Protein AF-A0A0S7Z503-F1 (afdb_monomer_lite)

Radius of gyration: 24.04 Å; chains: 1; bounding box: 73×68×50 Å

Foldseek 3Di:
DDDDDDDDPPDDDDDDDDDPDPPPCPPPPDPDDQQAAPLVAKDEPCNQQVVADFFQADPVVLVPLPFDDDDRDGDRPRRDDIRNVQVVCPPAQEAEEEDEADVNPVSPVSSVQVVVCVNHNHHYHYDYDHPVVQQVVVVVCLVVLPPPHDYGDDDQLLPRVQVSVVSVSFDFDCSRPDPVNPVVDDPQVQNSQDYPVGTGGDDDPDVPVVVPD

Structure (mmCIF, N/CA/C/O backbone):
data_AF-A0A0S7Z503-F1
#
_entry.id   AF-A0A0S7Z503-F1
#
loop_
_atom_site.group_PDB
_atom_site.id
_atom_site.type_symbol
_atom_site.label_atom_id
_atom_site.label_alt_id
_atom_site.label_comp_id
_atom_site.label_asym_id
_atom_site.label_entity_id
_atom_site.label_seq_id
_atom_site.pdbx_PDB_ins_code
_atom_site.Cartn_x
_atom_site.Cartn_y
_atom_site.Cartn_z
_atom_site.occupancy
_atom_site.B_iso_or_equiv
_atom_site.auth_seq_id
_atom_site.auth_comp_id
_atom_site.auth_asym_id
_atom_site.auth_atom_id
_atom_site.pdbx_PDB_model_num
ATOM 1 N N . MET A 1 1 ? -45.304 -43.231 31.343 1.00 40.75 1 MET A N 1
ATOM 2 C CA . MET A 1 1 ? -44.208 -43.359 30.356 1.00 40.75 1 MET A CA 1
ATOM 3 C C . MET A 1 1 ? -44.391 -42.307 29.265 1.00 40.75 1 MET A C 1
ATOM 5 O O . MET A 1 1 ? -45.438 -42.329 28.643 1.00 40.75 1 MET A O 1
ATOM 9 N N . LYS A 1 2 ? -43.368 -41.450 29.054 1.00 35.62 2 LYS A N 1
ATOM 10 C CA . LYS A 1 2 ? -43.091 -40.618 27.850 1.00 35.62 2 LYS A CA 1
ATOM 11 C C . LYS A 1 2 ? -44.114 -39.486 27.574 1.00 35.62 2 LYS A C 1
ATOM 13 O O . LYS A 1 2 ? -45.168 -39.750 27.029 1.00 35.62 2 LYS A O 1
ATOM 18 N N . LYS A 1 3 ? -43.960 -38.214 27.990 1.00 44.62 3 LYS A N 1
ATOM 19 C CA . LYS A 1 3 ? -42.922 -37.198 27.670 1.00 44.62 3 LYS A CA 1
ATOM 20 C C . LYS A 1 3 ? -42.300 -37.367 26.275 1.00 44.62 3 LYS A C 1
ATOM 22 O O . LYS A 1 3 ? -41.632 -38.369 26.046 1.00 44.62 3 LYS A O 1
ATOM 27 N N . LYS A 1 4 ? -42.443 -36.314 25.451 1.00 45.66 4 LYS A N 1
ATOM 28 C CA . LYS A 1 4 ? -42.041 -36.113 24.038 1.00 45.66 4 LYS A CA 1
ATOM 29 C C . LYS A 1 4 ? -43.173 -36.357 23.028 1.00 45.66 4 LYS A C 1
ATOM 31 O O . LYS A 1 4 ? -43.251 -37.442 22.481 1.00 45.66 4 LYS A O 1
ATOM 36 N N . ILE A 1 5 ? -44.029 -35.347 22.839 1.00 42.44 5 ILE A N 1
ATOM 37 C CA . ILE A 1 5 ? -44.562 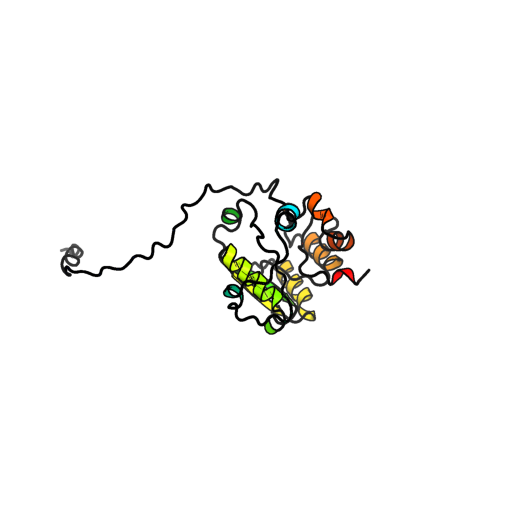-34.795 21.566 1.00 42.44 5 ILE A CA 1
ATOM 38 C C . ILE A 1 5 ? -45.244 -33.467 21.977 1.00 42.44 5 ILE A C 1
ATOM 40 O O . ILE A 1 5 ? -46.452 -33.298 22.036 1.00 42.44 5 ILE A O 1
ATOM 44 N N . LEU A 1 6 ? -44.398 -32.557 22.451 1.00 43.38 6 LEU A N 1
ATOM 45 C CA . LEU A 1 6 ? -44.610 -31.112 22.495 1.00 43.38 6 LEU A CA 1
ATOM 46 C C . LEU A 1 6 ? -43.800 -30.612 21.284 1.00 43.38 6 LEU A C 1
ATOM 48 O O . LEU A 1 6 ? -42.718 -31.164 21.091 1.00 43.38 6 LEU A O 1
ATOM 52 N N . ILE A 1 7 ? -44.296 -29.632 20.514 1.00 40.34 7 ILE A N 1
ATOM 53 C CA . ILE A 1 7 ? -43.714 -28.989 19.293 1.00 40.34 7 ILE A CA 1
ATOM 54 C C . ILE A 1 7 ? -44.614 -29.095 18.029 1.00 40.34 7 ILE A C 1
ATOM 56 O O . ILE A 1 7 ? -44.121 -29.076 16.917 1.00 40.34 7 ILE A O 1
ATOM 60 N N . ILE A 1 8 ? -45.952 -29.142 18.131 1.00 41.41 8 ILE A N 1
ATOM 61 C CA . ILE A 1 8 ? -46.829 -28.808 16.970 1.00 41.41 8 ILE A CA 1
ATOM 62 C C . ILE A 1 8 ? -48.076 -28.017 17.421 1.00 41.41 8 ILE A C 1
ATOM 64 O O . ILE A 1 8 ? -49.186 -28.265 16.972 1.00 41.41 8 ILE A O 1
ATOM 68 N N . VAL A 1 9 ? -47.939 -27.093 18.382 1.00 41.28 9 VAL A N 1
ATOM 69 C CA . VAL A 1 9 ? -49.092 -26.316 18.908 1.00 41.28 9 VAL A CA 1
ATOM 70 C C . VAL A 1 9 ? -48.805 -24.811 19.008 1.00 41.28 9 VAL A C 1
ATOM 72 O O . VAL A 1 9 ? -49.420 -24.124 19.806 1.00 41.28 9 VAL A O 1
ATOM 75 N N . LEU A 1 10 ? -47.892 -24.229 18.221 1.00 35.09 10 LEU A N 1
ATOM 76 C CA . LEU A 1 10 ? -47.600 -22.796 18.412 1.00 35.09 10 LEU A CA 1
ATOM 77 C C . LEU A 1 10 ? -47.332 -21.966 17.157 1.00 35.09 10 LEU A C 1
ATOM 79 O O . LEU A 1 10 ? -46.506 -21.065 17.202 1.00 35.09 10 LEU A O 1
ATOM 83 N N . LEU A 1 11 ? -48.034 -22.230 16.051 1.00 33.91 11 LEU A N 1
ATOM 84 C CA . LEU A 1 11 ? -47.904 -21.396 14.845 1.00 33.91 11 LEU A CA 1
ATOM 85 C C . LEU A 1 11 ? -49.178 -21.331 13.979 1.00 33.91 11 LEU A C 1
ATOM 87 O O . LEU A 1 11 ? -49.100 -21.252 12.760 1.00 33.91 11 LEU A O 1
ATOM 91 N N . CYS A 1 12 ? -50.366 -21.351 14.599 1.00 33.16 12 CYS A N 1
ATOM 92 C CA . CYS A 1 12 ? -51.645 -21.209 13.877 1.00 33.16 12 CYS A CA 1
ATOM 93 C C . CYS A 1 12 ? -52.525 -20.029 14.309 1.00 33.16 12 CYS A C 1
ATOM 95 O O . CYS A 1 12 ? -53.698 -19.994 13.957 1.00 33.16 12 CYS A O 1
ATOM 97 N N . VAL A 1 13 ? -52.001 -19.021 15.003 1.00 33.22 13 VAL A N 1
ATOM 98 C CA . VAL A 1 13 ? -52.746 -17.770 15.198 1.00 33.22 13 VAL A CA 1
ATOM 99 C C . VAL A 1 13 ? -51.768 -16.612 15.108 1.00 33.22 13 VAL A C 1
ATOM 101 O O . VAL A 1 13 ? -50.854 -16.540 15.918 1.00 33.22 13 VAL A O 1
ATOM 104 N N . VAL A 1 14 ? -51.942 -15.764 14.095 1.00 33.66 14 VAL A N 1
ATOM 105 C CA . VAL A 1 14 ? -51.947 -14.287 14.141 1.00 33.66 14 VAL A CA 1
ATOM 106 C C . VAL A 1 14 ? -52.013 -13.827 12.675 1.00 33.66 14 VAL A C 1
ATOM 108 O O . VAL A 1 14 ? -51.075 -13.996 11.910 1.00 33.66 14 VAL A O 1
ATOM 111 N N . VAL A 1 15 ? -53.235 -13.604 12.192 1.00 32.34 15 VAL A N 1
ATOM 112 C CA . VAL A 1 15 ? -53.813 -12.274 11.919 1.00 32.34 15 VAL A CA 1
ATOM 113 C C . VAL A 1 15 ? -53.422 -11.738 10.541 1.00 32.34 15 VAL A C 1
ATOM 115 O O . VAL A 1 15 ? -52.288 -11.402 10.228 1.00 32.34 15 VAL A O 1
ATOM 118 N N . THR A 1 16 ? -54.467 -11.664 9.736 1.00 37.06 16 THR A N 1
ATOM 119 C CA . THR A 1 16 ? -54.629 -10.951 8.480 1.00 37.06 16 THR A CA 1
ATOM 120 C C . THR A 1 16 ? -54.466 -9.428 8.643 1.00 37.06 16 THR A C 1
ATOM 122 O O . THR A 1 16 ? -54.933 -8.897 9.644 1.00 37.06 16 THR A O 1
ATOM 125 N N . TRP A 1 17 ? -53.963 -8.767 7.586 1.00 29.39 17 TRP A N 1
ATOM 126 C CA . TRP A 1 17 ? -54.101 -7.345 7.173 1.00 29.39 17 TRP A CA 1
ATOM 127 C C . TRP A 1 17 ? -52.807 -6.517 7.054 1.00 29.39 17 TRP A C 1
ATOM 129 O O . TRP A 1 17 ? -52.219 -6.074 8.031 1.00 29.39 17 TRP A O 1
ATOM 139 N N . SER A 1 18 ? -52.478 -6.247 5.785 1.00 34.72 18 SER A N 1
ATOM 140 C CA . SER A 1 18 ? -52.166 -4.933 5.209 1.00 34.72 18 SER A CA 1
ATOM 141 C C . SER A 1 18 ? -51.077 -4.076 5.854 1.00 34.72 18 SER A C 1
ATOM 143 O O . SER A 1 18 ? -51.361 -3.254 6.714 1.00 34.72 18 SER A O 1
ATOM 145 N N . PHE A 1 19 ? -49.888 -4.100 5.251 1.00 31.14 19 PHE A N 1
ATOM 146 C CA . PHE A 1 19 ? -49.159 -2.869 4.950 1.00 31.14 19 PHE A CA 1
ATOM 147 C C . PHE A 1 19 ? -48.607 -2.964 3.528 1.00 31.14 19 PHE A C 1
ATOM 149 O O . PHE A 1 19 ? -47.800 -3.832 3.210 1.00 31.14 19 PHE A O 1
ATOM 156 N N . ALA A 1 20 ? -49.081 -2.064 2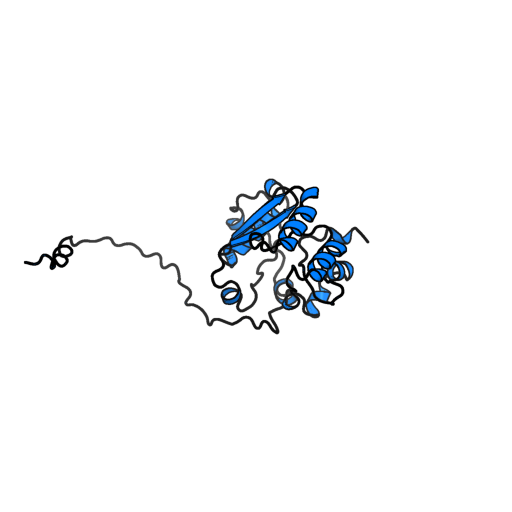.668 1.00 38.28 20 ALA A N 1
ATOM 157 C CA . ALA A 1 20 ? -48.402 -1.706 1.440 1.00 38.28 20 ALA A CA 1
ATOM 158 C C . ALA A 1 20 ? -47.087 -1.020 1.830 1.00 38.28 20 ALA A C 1
ATOM 160 O O . ALA A 1 20 ? -47.055 0.180 2.092 1.00 38.28 20 ALA A O 1
ATOM 161 N N . SER A 1 21 ? -46.007 -1.786 1.931 1.00 34.06 21 SER A N 1
ATOM 162 C CA . SER A 1 21 ? -44.663 -1.231 1.904 1.00 34.06 21 SER A CA 1
ATOM 163 C C . SER A 1 21 ? -44.270 -1.071 0.442 1.00 34.06 21 SER A C 1
ATOM 165 O O . SER A 1 21 ? -44.092 -2.055 -0.273 1.00 34.06 21 SER A O 1
ATOM 167 N N . LEU A 1 22 ? -44.151 0.185 -0.001 1.00 34.94 22 LEU A N 1
ATOM 168 C CA . LEU A 1 22 ? -43.314 0.539 -1.141 1.00 34.94 22 LEU A CA 1
ATOM 169 C C . LEU A 1 22 ? -41.950 -0.123 -0.919 1.00 34.94 22 LEU A C 1
ATOM 171 O O . LEU A 1 22 ? -41.133 0.364 -0.138 1.00 34.94 22 LEU A O 1
ATOM 175 N N . THR A 1 23 ? -41.696 -1.241 -1.588 1.00 33.28 23 THR A N 1
ATOM 176 C CA . THR A 1 23 ? -40.331 -1.679 -1.819 1.00 33.28 23 THR A CA 1
ATOM 177 C C . THR A 1 23 ? -39.756 -0.686 -2.811 1.00 33.28 23 THR A C 1
ATOM 179 O O . THR A 1 23 ? -40.047 -0.745 -4.004 1.00 33.28 23 THR A O 1
ATOM 182 N N . LEU A 1 24 ? -38.979 0.266 -2.294 1.00 30.66 24 LEU A N 1
ATOM 183 C CA . LEU A 1 24 ? -37.872 0.840 -3.042 1.00 30.66 24 LEU A CA 1
ATOM 184 C C . LEU A 1 24 ? -37.139 -0.338 -3.677 1.00 30.66 24 LEU A C 1
ATOM 186 O O . LEU A 1 24 ? -36.507 -1.131 -2.978 1.00 30.66 24 LEU A O 1
ATOM 190 N N . THR A 1 25 ? -37.289 -0.488 -4.987 1.00 29.72 25 THR A N 1
ATOM 191 C CA . THR A 1 25 ? -36.430 -1.334 -5.797 1.00 29.72 25 THR A CA 1
ATOM 192 C C . THR A 1 25 ? -35.045 -0.706 -5.702 1.00 29.72 25 THR A C 1
ATOM 194 O O . THR A 1 25 ? -34.673 0.151 -6.498 1.00 29.72 25 THR A O 1
ATOM 197 N N . VAL A 1 26 ? -34.290 -1.065 -4.662 1.00 30.91 26 VAL A N 1
ATOM 198 C CA . VAL A 1 26 ? -32.837 -1.045 -4.764 1.00 30.91 26 VAL A CA 1
ATOM 199 C C . VAL A 1 26 ? -32.570 -1.996 -5.913 1.00 30.91 26 VAL A C 1
ATOM 201 O O . VAL A 1 26 ? -32.879 -3.182 -5.808 1.00 30.91 26 VAL A O 1
ATOM 204 N N . ALA A 1 27 ? -32.144 -1.442 -7.044 1.00 31.92 27 ALA A N 1
ATOM 205 C CA . ALA A 1 27 ? -31.668 -2.220 -8.164 1.00 31.92 27 ALA A CA 1
ATOM 206 C C . ALA A 1 27 ? -30.574 -3.144 -7.620 1.00 31.92 27 ALA A C 1
ATOM 208 O O . ALA A 1 27 ? -29.462 -2.705 -7.340 1.00 31.92 27 ALA A O 1
ATOM 209 N N . SER A 1 28 ? -30.919 -4.407 -7.373 1.00 37.06 28 SER A N 1
ATOM 210 C CA . SER A 1 28 ? -29.918 -5.449 -7.286 1.00 37.06 28 SER A CA 1
ATOM 211 C C . SER A 1 28 ? -29.419 -5.600 -8.711 1.00 37.06 28 SER A C 1
ATOM 213 O O . SER A 1 28 ? -30.105 -6.197 -9.542 1.00 37.06 28 SER A O 1
ATOM 215 N N . GLU A 1 29 ? -28.282 -4.980 -9.018 1.00 39.75 29 GLU A N 1
ATOM 216 C CA . GLU A 1 29 ? -27.492 -5.416 -10.160 1.00 39.75 29 GLU A CA 1
ATOM 217 C C . GLU A 1 29 ? -27.302 -6.923 -9.987 1.00 39.75 29 GLU A C 1
ATOM 219 O O . GLU A 1 29 ? -26.780 -7.384 -8.966 1.00 39.75 29 GLU A O 1
ATOM 224 N N . GLU A 1 30 ? -27.842 -7.696 -10.930 1.00 39.81 30 GLU A N 1
ATOM 225 C CA . GLU A 1 30 ? -27.523 -9.113 -11.033 1.00 39.81 30 GLU A CA 1
ATOM 226 C C . GLU A 1 30 ? -25.994 -9.248 -11.020 1.00 39.81 30 GLU A C 1
ATOM 228 O O . GLU A 1 30 ? -25.316 -8.379 -11.580 1.00 39.81 30 GLU A O 1
ATOM 233 N N . PRO A 1 31 ? -25.425 -10.272 -10.358 1.00 42.69 31 PRO A N 1
ATOM 234 C CA . PRO A 1 31 ? -23.987 -10.456 -10.358 1.00 42.69 31 PRO A CA 1
ATOM 235 C C . PRO A 1 31 ? -23.564 -10.683 -11.807 1.00 42.69 31 PRO A C 1
ATOM 237 O O . PRO A 1 31 ? -23.767 -11.763 -12.362 1.00 42.69 31 PRO A O 1
ATOM 240 N N . GLY A 1 32 ? -23.025 -9.626 -12.419 1.00 43.84 32 GLY A N 1
ATOM 241 C CA . GLY A 1 32 ? -22.311 -9.720 -13.677 1.00 43.84 32 GLY A CA 1
ATOM 242 C C . GLY A 1 32 ? -21.293 -10.845 -13.563 1.00 43.84 32 GLY A C 1
ATOM 243 O O . GLY A 1 32 ? -20.782 -11.116 -12.472 1.00 43.84 32 GLY A O 1
ATOM 244 N N . GLU A 1 33 ? -21.080 -11.527 -14.682 1.00 40.19 33 GLU A N 1
ATOM 245 C CA . GLU A 1 33 ? -20.097 -12.590 -14.851 1.00 40.19 33 GLU A CA 1
ATOM 246 C C . GLU A 1 33 ? -18.852 -12.306 -13.997 1.00 40.19 33 GLU A C 1
ATOM 248 O O . GLU A 1 33 ? -18.262 -11.226 -14.078 1.00 40.19 33 GLU A O 1
ATOM 253 N N . ILE A 1 34 ? -18.526 -13.228 -13.086 1.00 44.03 34 ILE A N 1
ATOM 254 C CA . ILE A 1 34 ? -17.352 -13.095 -12.225 1.00 44.03 34 ILE A CA 1
ATOM 255 C C . ILE A 1 34 ? -16.147 -13.244 -13.148 1.00 44.03 34 ILE A C 1
ATOM 257 O O . ILE A 1 34 ? -15.777 -14.352 -13.517 1.00 44.03 34 ILE A O 1
ATOM 261 N N . ILE A 1 35 ? -15.581 -12.117 -13.564 1.00 49.22 35 ILE A N 1
ATOM 262 C CA . ILE A 1 35 ? -14.290 -12.084 -14.242 1.00 49.22 35 ILE A CA 1
ATOM 263 C C . ILE A 1 35 ? -13.262 -12.396 -13.151 1.00 49.22 35 ILE A C 1
ATOM 265 O O . ILE A 1 35 ? -13.111 -11.583 -12.241 1.00 49.22 35 ILE A O 1
ATOM 269 N N . GLU A 1 36 ? -12.642 -13.579 -13.171 1.00 49.03 36 GLU A N 1
ATOM 270 C CA . GLU A 1 36 ? -11.515 -13.919 -12.281 1.00 49.03 36 GLU A CA 1
ATOM 271 C C . GLU A 1 36 ? -10.358 -12.930 -12.521 1.00 49.03 36 GLU A C 1
ATOM 273 O O . GLU A 1 36 ? -10.198 -12.429 -13.637 1.00 49.03 36 GLU A O 1
ATOM 278 N N . ILE A 1 37 ? -9.539 -12.627 -11.500 1.00 54.78 37 ILE A N 1
ATOM 279 C CA . ILE A 1 37 ? -8.308 -11.861 -11.763 1.00 54.78 37 ILE A CA 1
ATOM 280 C C . ILE A 1 37 ? -7.428 -12.770 -12.605 1.00 54.78 37 ILE A C 1
ATOM 282 O O . ILE A 1 37 ? -7.038 -13.840 -12.128 1.00 54.78 37 ILE A O 1
ATOM 286 N N . ASP A 1 38 ? -7.033 -12.338 -13.802 1.00 66.00 38 ASP A N 1
ATOM 287 C CA . ASP A 1 38 ? -5.842 -12.925 -14.399 1.00 66.00 38 ASP A CA 1
ATOM 288 C C . ASP A 1 38 ? -4.638 -12.448 -13.589 1.00 66.00 38 ASP A C 1
ATOM 290 O O . ASP A 1 38 ? -4.030 -11.427 -13.886 1.00 66.00 38 ASP A O 1
ATOM 294 N N . TRP A 1 39 ? -4.302 -13.172 -12.523 1.00 62.38 39 TRP A N 1
ATOM 295 C CA . TRP A 1 39 ? -3.139 -12.880 -11.685 1.00 62.38 39 TRP A CA 1
ATOM 296 C C . TRP A 1 39 ? -1.821 -12.923 -12.469 1.00 62.38 39 TRP A C 1
ATOM 298 O O . TRP A 1 39 ? -0.810 -12.427 -11.980 1.00 62.38 39 TRP A O 1
ATOM 308 N N . ASN A 1 40 ? -1.820 -13.480 -13.685 1.00 58.94 40 ASN A N 1
ATOM 309 C CA . ASN A 1 40 ? -0.661 -13.449 -14.572 1.00 58.94 40 ASN A CA 1
ATOM 310 C C . ASN A 1 40 ? -0.600 -12.168 -15.418 1.00 58.94 40 ASN A C 1
ATOM 312 O O . ASN A 1 40 ? 0.450 -11.882 -15.991 1.00 58.94 40 ASN A O 1
ATOM 316 N N . SER A 1 41 ? -1.703 -11.420 -15.527 1.00 67.00 41 SER A N 1
ATOM 317 C CA . SER A 1 41 ? -1.806 -10.209 -16.344 1.00 67.00 41 SER A CA 1
ATOM 318 C C . SER A 1 41 ? -2.967 -9.292 -15.906 1.00 67.00 41 SER A C 1
ATOM 320 O O . SER A 1 41 ? -3.841 -8.985 -16.725 1.00 67.00 41 SER A O 1
ATOM 322 N N . PRO A 1 42 ? -3.019 -8.819 -14.644 1.00 69.00 42 PRO A N 1
ATOM 323 C CA . PRO A 1 42 ? -4.084 -7.914 -14.223 1.00 69.00 42 PRO A CA 1
ATOM 324 C C . PRO A 1 42 ? -3.949 -6.571 -14.952 1.00 69.00 42 PRO A C 1
ATOM 326 O O . PRO A 1 42 ? -2.838 -6.155 -15.284 1.00 69.00 42 PRO A O 1
ATOM 329 N N . SER A 1 43 ? -5.061 -5.848 -15.150 1.00 66.94 43 SER A N 1
ATOM 330 C CA . SER A 1 43 ? -5.007 -4.502 -15.741 1.00 66.94 43 SER A CA 1
ATOM 331 C C . SER A 1 43 ? -4.002 -3.641 -14.985 1.00 66.94 43 SER A C 1
ATOM 333 O O . SER A 1 43 ? -4.042 -3.556 -13.752 1.00 66.94 43 SER A O 1
ATOM 335 N N . SER A 1 44 ? -3.105 -2.992 -15.710 1.00 67.69 44 SER A N 1
ATOM 336 C CA . SER A 1 44 ? -1.981 -2.294 -15.096 1.00 67.69 44 SER A CA 1
ATOM 337 C C . SER A 1 44 ? -2.432 -1.031 -14.350 1.00 67.69 44 SER A C 1
ATOM 339 O O . SER A 1 44 ? -3.472 -0.434 -14.644 1.00 67.69 44 SER A O 1
ATOM 341 N N . VAL A 1 45 ? -1.620 -0.545 -13.400 1.00 68.31 45 VAL A N 1
ATOM 342 C CA . VAL A 1 45 ? -1.824 0.792 -12.800 1.00 68.31 45 VAL A CA 1
ATOM 343 C C . VAL A 1 45 ? -1.905 1.870 -13.891 1.00 68.31 45 VAL A C 1
ATOM 345 O O . VAL A 1 45 ? -2.701 2.800 -13.781 1.00 68.31 45 VAL A O 1
ATOM 348 N N . PHE A 1 46 ? -1.135 1.711 -14.969 1.00 66.12 46 PHE A N 1
ATOM 349 C CA . PHE A 1 46 ? -1.138 2.608 -16.118 1.00 66.12 46 PHE A CA 1
ATOM 350 C C . PHE A 1 46 ? -2.510 2.676 -16.782 1.00 66.12 46 PHE A C 1
ATOM 352 O O . PHE A 1 46 ? -3.049 3.770 -16.931 1.00 66.12 46 PHE A O 1
ATOM 359 N N . GLU A 1 47 ? -3.116 1.543 -17.120 1.00 67.44 47 GLU A N 1
ATOM 360 C CA . GLU A 1 47 ? -4.451 1.506 -17.732 1.00 67.44 47 GLU A CA 1
ATOM 361 C C . GLU A 1 47 ? -5.521 2.073 -16.795 1.00 67.44 47 GLU A C 1
ATOM 363 O O . GLU A 1 47 ? -6.385 2.842 -17.222 1.00 67.44 47 GLU A O 1
ATOM 368 N N . ARG A 1 48 ? -5.413 1.775 -15.494 1.00 69.12 48 ARG A N 1
ATOM 369 C CA . ARG A 1 48 ? -6.357 2.254 -14.474 1.00 69.12 48 ARG A CA 1
ATOM 370 C C . ARG A 1 48 ? -6.300 3.766 -14.246 1.00 69.12 48 ARG A C 1
ATOM 372 O O . ARG A 1 48 ? -7.310 4.345 -13.849 1.00 69.12 48 ARG A O 1
ATOM 379 N N . ILE A 1 49 ? -5.144 4.396 -14.469 1.00 65.12 49 ILE A N 1
ATOM 380 C CA . ILE A 1 49 ? -4.912 5.825 -14.198 1.00 65.12 49 ILE A CA 1
ATOM 381 C C . ILE A 1 49 ? -4.981 6.679 -15.471 1.00 65.12 49 ILE A C 1
ATOM 383 O O . ILE A 1 49 ? -5.546 7.767 -15.445 1.00 65.12 49 ILE A O 1
ATOM 387 N N . THR A 1 50 ? -4.403 6.223 -16.584 1.00 57.44 50 THR A N 1
ATOM 388 C CA . THR A 1 50 ? -4.177 7.064 -17.779 1.00 57.44 50 THR A CA 1
ATOM 389 C C . THR A 1 50 ? -5.333 7.068 -18.781 1.00 57.44 50 THR A C 1
ATOM 391 O O . THR A 1 50 ? -5.395 7.958 -19.627 1.00 57.44 50 THR A O 1
ATOM 394 N N . GLY A 1 51 ? -6.275 6.123 -18.673 1.00 54.53 51 GLY A N 1
ATOM 395 C CA . GLY A 1 51 ? -7.500 6.088 -19.483 1.00 54.53 51 GLY A CA 1
ATOM 396 C C . GLY A 1 51 ? -8.632 6.983 -18.964 1.00 54.53 51 GLY A C 1
ATOM 397 O O . GLY A 1 51 ? -9.717 7.002 -19.542 1.00 54.53 51 GLY A O 1
ATOM 398 N N . GLN A 1 52 ? -8.400 7.695 -17.863 1.00 56.09 52 GLN A N 1
ATOM 399 C CA . GLN A 1 52 ? -9.417 8.433 -17.127 1.00 56.09 52 GLN A CA 1
ATOM 400 C C . GLN A 1 52 ? -9.395 9.918 -17.497 1.00 56.09 52 GLN A C 1
ATOM 402 O O . GLN A 1 52 ? -8.337 10.481 -17.772 1.00 56.09 52 GLN A O 1
ATOM 407 N N . GLY A 1 53 ? -10.578 10.538 -17.543 1.00 50.97 53 GLY A N 1
ATOM 408 C CA . GLY A 1 53 ? -10.779 11.944 -17.906 1.00 50.97 53 GLY A CA 1
ATOM 409 C C . GLY A 1 53 ? -10.036 12.945 -17.002 1.00 50.97 53 GLY A C 1
ATOM 410 O O . GLY A 1 53 ? -9.228 12.563 -16.157 1.00 50.97 53 GLY A O 1
ATOM 411 N N . PRO A 1 54 ? -10.263 14.261 -17.174 1.00 48.06 54 PRO A N 1
ATOM 412 C CA . PRO A 1 54 ? -9.556 15.262 -16.383 1.00 48.06 54 PRO A CA 1
ATOM 413 C C . PRO A 1 54 ? -9.753 15.009 -14.886 1.00 48.06 54 PRO A C 1
ATOM 415 O O . PRO A 1 54 ? -10.827 14.606 -14.454 1.00 48.06 54 PRO A O 1
ATOM 418 N N . VAL A 1 55 ? -8.723 15.302 -14.096 1.00 53.28 55 VAL A N 1
ATOM 419 C CA . VAL A 1 55 ? -8.818 15.377 -12.637 1.00 53.28 55 VAL A CA 1
ATOM 420 C C . VAL A 1 55 ? -9.970 16.323 -12.273 1.00 53.28 55 VAL A C 1
ATOM 422 O O . VAL A 1 55 ? -9.863 17.535 -12.478 1.00 53.28 55 VAL A O 1
ATOM 425 N N . GLU A 1 56 ? -11.081 15.782 -11.770 1.00 51.09 56 GLU A N 1
ATOM 426 C CA . GLU A 1 56 ? -12.247 16.591 -11.409 1.00 51.09 56 GLU A CA 1
ATOM 427 C C . GLU A 1 56 ? -12.219 16.984 -9.931 1.00 51.09 56 GLU A C 1
ATOM 429 O O . GLU A 1 56 ? -11.593 16.345 -9.074 1.00 51.09 56 GLU A O 1
ATOM 434 N N . VAL A 1 57 ? -12.933 18.068 -9.636 1.00 53.19 57 VAL A N 1
ATOM 435 C CA . VAL A 1 57 ? -13.225 18.468 -8.264 1.00 53.19 57 VAL A CA 1
ATOM 436 C C . VAL A 1 57 ? -14.154 17.427 -7.658 1.00 53.19 57 VAL A C 1
ATOM 438 O O . VAL A 1 57 ? -15.180 17.100 -8.246 1.00 53.19 57 VAL A O 1
ATOM 441 N N . ILE A 1 58 ? -13.785 16.928 -6.477 1.00 53.09 58 ILE A N 1
ATOM 442 C CA . ILE A 1 58 ? -14.579 15.975 -5.694 1.00 53.09 58 ILE A CA 1
ATOM 443 C C . ILE A 1 58 ? -16.055 16.425 -5.679 1.00 53.09 58 ILE A C 1
ATOM 445 O O . ILE A 1 58 ? -16.320 17.539 -5.214 1.00 53.09 58 ILE A O 1
ATOM 449 N N . PRO A 1 59 ? -16.996 15.591 -6.164 1.00 51.28 59 PRO A N 1
ATOM 450 C CA . PRO A 1 59 ? -18.414 15.920 -6.182 1.00 51.28 59 PRO A CA 1
ATOM 451 C C . PRO A 1 59 ? -18.940 16.298 -4.783 1.00 51.28 59 PRO A C 1
ATOM 453 O O . PRO A 1 59 ? -18.510 15.684 -3.799 1.00 51.28 59 PRO A O 1
ATOM 456 N N . PRO A 1 60 ? -19.868 17.266 -4.655 1.00 49.25 60 PRO A N 1
ATOM 457 C CA . PRO A 1 60 ? -20.417 17.707 -3.365 1.00 49.25 60 PRO A CA 1
ATOM 458 C C . PRO A 1 60 ? -21.001 16.571 -2.506 1.00 49.25 60 PRO A C 1
ATOM 460 O O . PRO A 1 60 ? -20.976 16.616 -1.280 1.00 49.25 60 PRO A O 1
ATOM 463 N N . GLU A 1 61 ? -21.480 15.494 -3.122 1.00 47.78 61 GLU A N 1
ATOM 464 C CA . GLU A 1 61 ? -21.957 14.288 -2.441 1.00 47.78 61 GLU A CA 1
ATOM 465 C C . GLU A 1 61 ? -20.851 13.491 -1.719 1.00 47.78 61 GLU A C 1
ATOM 467 O O . GLU A 1 61 ? -21.136 12.756 -0.773 1.00 47.78 61 GLU A O 1
ATOM 472 N N . LEU A 1 62 ? -19.585 13.653 -2.116 1.00 49.19 62 LEU A N 1
ATOM 473 C CA . LEU A 1 62 ? -18.402 13.138 -1.413 1.00 49.19 62 LEU A CA 1
ATOM 474 C C . LEU A 1 62 ? -17.823 14.178 -0.431 1.00 49.19 62 LEU A C 1
ATOM 476 O O . LEU A 1 62 ? -16.907 13.882 0.334 1.00 49.19 62 LEU A O 1
ATOM 480 N N . GLU A 1 63 ? -18.385 15.388 -0.379 1.00 47.41 63 GLU A N 1
ATOM 481 C CA . GLU A 1 63 ? -18.061 16.414 0.622 1.00 47.41 63 GLU A CA 1
ATOM 482 C C . GLU A 1 63 ? -18.558 16.020 2.035 1.00 47.41 63 GLU A C 1
ATOM 484 O O . GLU A 1 63 ? -18.158 16.608 3.040 1.00 47.41 63 GLU A O 1
ATOM 489 N N . GLY A 1 64 ? -19.362 14.951 2.131 1.00 44.50 64 GLY A N 1
ATOM 490 C CA . GLY A 1 64 ? -19.941 14.396 3.358 1.00 44.50 64 GLY A CA 1
ATOM 491 C C . GLY A 1 64 ? -19.055 13.443 4.170 1.00 44.50 64 GLY A C 1
ATOM 492 O O . GLY A 1 64 ? -19.485 12.969 5.219 1.00 44.50 64 GLY A O 1
ATOM 493 N N . TYR A 1 65 ? -17.812 13.166 3.762 1.00 45.59 65 TYR A N 1
ATOM 494 C CA . TYR A 1 65 ? -16.942 12.237 4.500 1.00 45.59 65 TYR A CA 1
ATOM 495 C C . TYR A 1 65 ? -16.347 12.809 5.799 1.00 45.59 65 TYR A C 1
ATOM 497 O O . TYR A 1 65 ? -15.466 12.188 6.390 1.00 45.59 65 TYR A O 1
ATOM 505 N N . GLY A 1 66 ? -16.801 13.970 6.278 1.00 47.28 66 GLY A N 1
ATOM 506 C CA . GLY A 1 66 ? -16.333 14.566 7.537 1.00 47.28 66 GLY A CA 1
ATOM 507 C C . GLY A 1 66 ? -14.894 15.091 7.491 1.00 47.28 66 GLY A C 1
ATOM 508 O O . GLY A 1 66 ? -14.324 15.404 8.531 1.00 47.28 66 GLY A O 1
ATOM 509 N N . VAL A 1 67 ? -14.309 15.200 6.295 1.00 47.84 67 VAL A N 1
ATOM 510 C CA . VAL A 1 67 ? -12.931 15.645 6.086 1.00 47.84 67 VAL A CA 1
ATOM 511 C C . VAL A 1 67 ? -12.929 17.015 5.404 1.00 47.84 67 VAL A C 1
ATOM 513 O O . VAL A 1 67 ? -13.354 17.159 4.258 1.00 47.84 67 VAL A O 1
ATOM 516 N N . LYS A 1 68 ? -12.431 18.045 6.100 1.00 50.62 68 LYS A N 1
ATOM 517 C CA . LYS A 1 68 ? -12.258 19.392 5.533 1.00 50.62 68 LYS A CA 1
ATOM 518 C C . LYS A 1 68 ? -10.927 19.480 4.783 1.00 50.62 68 LYS A C 1
ATOM 520 O O . LYS A 1 68 ? -9.893 19.765 5.372 1.00 50.62 68 LYS A O 1
ATOM 525 N N . LEU A 1 69 ? -10.970 19.248 3.477 1.00 50.78 69 LEU A N 1
ATOM 526 C CA . LEU A 1 69 ? -9.836 19.447 2.567 1.00 50.78 69 LEU A CA 1
ATOM 527 C C . LEU A 1 69 ? -9.738 20.925 2.136 1.00 50.78 69 LEU A C 1
ATOM 529 O O . LEU A 1 69 ? -10.749 21.501 1.729 1.00 50.78 69 LEU A O 1
ATOM 533 N N . ALA A 1 70 ? -8.546 21.529 2.194 1.00 46.22 70 ALA A N 1
ATOM 534 C CA . ALA A 1 70 ? -8.291 22.901 1.731 1.00 46.22 70 ALA A CA 1
ATOM 535 C C . ALA A 1 70 ? -7.927 22.950 0.228 1.00 46.22 70 ALA A C 1
ATOM 537 O O . ALA A 1 70 ? -7.233 22.068 -0.264 1.00 46.22 70 ALA A O 1
ATOM 538 N N . GLY A 1 71 ? -8.344 24.005 -0.490 1.00 52.38 71 GLY A N 1
ATOM 539 C CA . GLY A 1 71 ? -7.945 24.272 -1.887 1.00 52.38 71 GLY A CA 1
ATOM 540 C C . GLY A 1 71 ? -8.830 23.646 -2.982 1.00 52.38 71 GLY A C 1
ATOM 541 O O . GLY A 1 71 ? -9.833 22.993 -2.694 1.00 52.38 71 GLY A O 1
ATOM 542 N N . LYS A 1 72 ? -8.475 23.886 -4.260 1.00 42.88 72 LYS A N 1
ATOM 543 C CA . LYS A 1 72 ? -9.086 23.207 -5.421 1.00 42.88 72 LYS A CA 1
ATOM 544 C C . LYS A 1 72 ? -8.608 21.756 -5.424 1.00 42.88 72 LYS A C 1
ATOM 546 O O . LYS A 1 72 ? -7.410 21.507 -5.516 1.00 42.88 72 LYS A O 1
ATOM 551 N N . LYS A 1 73 ? -9.548 20.829 -5.269 1.00 55.81 73 LYS A N 1
ATOM 552 C CA . LYS A 1 73 ? -9.280 19.404 -5.069 1.00 55.81 73 LYS A CA 1
ATOM 553 C C . LYS A 1 73 ? -9.226 18.719 -6.422 1.00 55.81 73 LYS A C 1
ATOM 555 O O . LYS A 1 73 ? -10.071 18.996 -7.266 1.00 55.81 73 LYS A O 1
ATOM 560 N N . GLY A 1 74 ? -8.253 17.842 -6.596 1.00 45.75 74 GLY A N 1
ATOM 561 C CA . GLY A 1 74 ? -8.184 16.956 -7.735 1.00 45.75 74 GLY A CA 1
ATOM 562 C C . GLY A 1 74 ? -8.234 15.517 -7.262 1.00 45.75 74 GLY A C 1
ATOM 563 O O . GLY A 1 74 ? -7.412 15.123 -6.442 1.00 45.75 74 GLY A O 1
ATOM 564 N N . MET A 1 75 ? -9.202 14.754 -7.749 1.00 52.06 75 MET A N 1
ATOM 565 C CA . MET A 1 75 ? -9.211 13.302 -7.626 1.00 52.06 75 MET A CA 1
ATOM 566 C C . MET A 1 75 ? -9.070 12.720 -9.028 1.00 52.06 75 MET A C 1
ATOM 568 O O . MET A 1 75 ? -9.635 13.266 -9.976 1.00 52.06 75 MET A O 1
ATOM 572 N N . LEU A 1 76 ? -8.335 11.616 -9.163 1.00 51.72 76 LEU A N 1
ATOM 573 C CA . LEU A 1 76 ? -8.466 10.763 -10.341 1.00 51.72 76 LEU A CA 1
ATOM 574 C C . LEU A 1 76 ? -9.904 10.243 -10.355 1.00 51.72 76 LEU A C 1
ATOM 576 O O . LEU A 1 76 ? -10.266 9.352 -9.586 1.00 51.72 76 LEU A O 1
ATOM 580 N N . THR A 1 77 ? -10.755 10.869 -11.159 1.00 47.25 77 THR A N 1
ATOM 581 C CA . THR A 1 77 ? -12.092 10.354 -11.410 1.00 47.25 77 THR A CA 1
ATOM 582 C C . THR A 1 77 ? -11.977 9.060 -12.195 1.00 47.25 77 THR A C 1
ATOM 584 O O . THR A 1 77 ? -11.085 8.888 -13.015 1.00 47.25 77 THR A O 1
ATOM 587 N N . GLY A 1 78 ? -12.860 8.120 -11.865 1.00 53.34 78 GLY A N 1
ATOM 588 C CA . GLY A 1 78 ? -13.053 6.883 -12.607 1.00 53.34 78 GLY A CA 1
ATOM 589 C C . GLY A 1 78 ? -11.992 5.793 -12.442 1.00 53.34 78 GLY A C 1
ATOM 590 O O . GLY A 1 78 ? -12.065 4.820 -13.180 1.00 53.34 78 GLY A O 1
ATOM 591 N N . TYR A 1 79 ? -11.090 5.860 -11.448 1.00 67.25 79 TYR A N 1
ATOM 592 C CA . TYR A 1 79 ? -10.271 4.694 -11.073 1.00 67.25 79 TYR A CA 1
ATOM 593 C C . TYR A 1 79 ? -11.125 3.413 -11.046 1.00 67.25 79 TYR A C 1
ATOM 595 O O . TYR A 1 79 ? -12.113 3.327 -10.313 1.00 67.25 79 TYR A O 1
ATOM 603 N N . VAL A 1 80 ? -10.752 2.436 -11.872 1.00 71.75 80 VAL A N 1
ATOM 604 C CA . VAL A 1 80 ? -11.452 1.153 -11.984 1.00 71.75 80 VAL A CA 1
ATOM 605 C C . VAL A 1 80 ? -10.673 0.134 -11.170 1.00 71.75 80 VAL A C 1
ATOM 607 O O . VAL A 1 80 ? -9.454 0.023 -11.310 1.00 71.75 80 VAL A O 1
ATOM 610 N N . LEU A 1 81 ? -11.367 -0.597 -10.297 1.00 76.69 81 LEU A N 1
ATOM 611 C CA . LEU A 1 81 ? -10.756 -1.718 -9.588 1.00 76.69 81 LEU A CA 1
ATOM 612 C C . LEU A 1 81 ? -10.262 -2.765 -10.602 1.00 76.69 81 LEU A C 1
ATOM 614 O O . LEU A 1 81 ? -10.918 -2.943 -11.628 1.00 76.69 81 LEU A O 1
ATOM 618 N N . PRO A 1 82 ? -9.142 -3.459 -10.332 1.00 74.12 82 PRO A N 1
ATOM 619 C CA . PRO A 1 82 ? -8.679 -4.534 -11.208 1.00 74.12 82 PRO A CA 1
ATOM 620 C C . PRO A 1 82 ? -9.776 -5.570 -11.443 1.00 74.12 82 PRO A C 1
ATOM 622 O O . PRO A 1 82 ? -10.578 -5.837 -10.546 1.00 74.12 82 PRO A O 1
ATOM 625 N N . GLU A 1 83 ? -9.789 -6.185 -12.624 1.00 77.44 83 GLU A N 1
ATOM 626 C CA . GLU A 1 83 ? -10.630 -7.358 -12.877 1.00 77.44 83 GLU A CA 1
ATOM 627 C C . GLU A 1 83 ? -10.437 -8.411 -11.777 1.00 77.44 83 GLU A C 1
ATOM 629 O O . GLU A 1 83 ? -9.353 -8.514 -11.209 1.00 77.44 83 GLU A O 1
ATOM 634 N N . GLY A 1 84 ? -11.534 -9.083 -11.407 1.00 78.06 84 GLY A N 1
ATOM 635 C CA . GLY A 1 84 ? -11.660 -10.064 -10.320 1.00 78.06 84 GLY A CA 1
ATOM 636 C C . GLY A 1 84 ? -11.303 -9.625 -8.900 1.00 78.06 84 GLY A C 1
ATOM 637 O O . GLY A 1 84 ? -11.201 -10.468 -8.006 1.00 78.06 84 GLY A O 1
ATOM 638 N N . TRP A 1 85 ? -11.193 -8.318 -8.639 1.00 82.56 85 TRP A N 1
ATOM 639 C CA . TRP A 1 85 ? -11.000 -7.786 -7.284 1.00 82.56 85 TRP A CA 1
ATOM 640 C C . TRP A 1 85 ? -11.969 -8.387 -6.252 1.00 82.56 85 TRP A C 1
ATOM 642 O O . TRP A 1 85 ? -11.604 -8.573 -5.094 1.00 82.56 85 TRP A O 1
ATOM 652 N N . ARG A 1 86 ? -13.210 -8.703 -6.655 1.00 87.31 86 ARG A N 1
ATOM 653 C CA . ARG A 1 86 ? -14.233 -9.279 -5.767 1.00 87.31 86 ARG A CA 1
ATOM 654 C C . ARG A 1 86 ? -13.819 -10.645 -5.237 1.00 87.31 86 ARG A C 1
ATOM 656 O O . ARG A 1 86 ? -14.048 -10.928 -4.065 1.00 87.31 86 ARG A O 1
ATOM 663 N N . GLU A 1 87 ? -13.223 -11.473 -6.087 1.00 85.81 87 GLU A N 1
ATOM 664 C CA . GLU A 1 87 ? -12.734 -12.793 -5.703 1.00 85.81 87 GLU A CA 1
ATOM 665 C C . GLU A 1 87 ? -11.482 -12.677 -4.832 1.00 85.81 87 GLU A C 1
ATOM 667 O O . GLU A 1 87 ? -11.419 -13.307 -3.780 1.00 85.81 87 GLU A O 1
ATOM 672 N N . ALA A 1 88 ? -10.545 -11.800 -5.213 1.00 83.94 88 ALA A N 1
ATOM 673 C CA . ALA A 1 88 ? -9.331 -11.540 -4.442 1.00 83.94 88 ALA A CA 1
ATOM 674 C C . ALA A 1 88 ? -9.623 -11.051 -3.017 1.00 83.94 88 ALA A C 1
ATOM 676 O O . ALA A 1 88 ? -8.992 -11.493 -2.060 1.00 83.94 88 ALA A O 1
ATOM 677 N N . ILE A 1 89 ? -10.607 -10.159 -2.866 1.00 90.00 89 ILE A N 1
ATOM 678 C CA . ILE A 1 89 ? -11.096 -9.728 -1.552 1.00 90.00 89 ILE A CA 1
ATOM 679 C C . ILE A 1 89 ? -11.812 -10.878 -0.845 1.00 90.00 89 ILE A C 1
ATOM 681 O O . ILE A 1 89 ? -11.667 -11.055 0.367 1.00 90.00 89 ILE A O 1
ATOM 685 N N . GLY A 1 90 ? -12.616 -11.647 -1.580 1.00 89.44 90 GLY A N 1
ATOM 686 C CA . GLY A 1 90 ? -13.392 -12.756 -1.050 1.00 89.44 90 GLY A CA 1
ATOM 687 C C . GLY A 1 90 ? -14.238 -12.334 0.154 1.00 89.44 90 GLY A C 1
ATOM 688 O O . GLY A 1 90 ? -15.177 -11.543 0.051 1.00 89.44 90 GLY A O 1
ATOM 689 N N . GLY A 1 91 ? -13.907 -12.880 1.326 1.00 91.88 91 GLY A N 1
ATOM 690 C CA . GLY A 1 91 ? -14.598 -12.599 2.586 1.00 91.88 91 GLY A CA 1
ATOM 691 C C . GLY A 1 91 ? -14.034 -11.435 3.405 1.00 91.88 91 GLY A C 1
ATOM 692 O O . GLY A 1 91 ? -14.603 -11.130 4.455 1.00 91.88 91 GLY A O 1
ATOM 693 N N . VAL A 1 92 ? -12.937 -10.801 2.977 1.00 94.56 92 VAL A N 1
ATOM 694 C CA . VAL A 1 92 ? -12.257 -9.754 3.752 1.00 94.56 92 VAL A CA 1
ATOM 695 C C . VAL A 1 92 ? -13.192 -8.559 3.957 1.00 94.56 92 VAL A C 1
ATOM 697 O O . VAL A 1 92 ? -13.872 -8.102 3.041 1.00 94.56 92 VAL A O 1
ATOM 700 N N . LYS A 1 93 ? -13.257 -8.071 5.201 1.00 96.06 93 LYS A N 1
ATOM 701 C CA . LYS A 1 93 ? -14.054 -6.892 5.597 1.00 96.06 93 LYS A CA 1
ATOM 702 C C . LYS A 1 93 ? -13.216 -5.759 6.157 1.00 96.06 93 LYS A C 1
ATOM 704 O O . LYS A 1 93 ? -13.701 -4.637 6.262 1.00 96.06 93 LYS A O 1
ATOM 709 N N . LYS A 1 94 ? -11.983 -6.063 6.542 1.00 97.06 94 LYS A N 1
ATOM 710 C CA . LYS A 1 94 ? -11.098 -5.146 7.232 1.00 97.06 94 LYS A CA 1
ATOM 711 C C . LYS A 1 94 ? -9.655 -5.481 6.891 1.00 97.06 94 LYS A C 1
ATOM 713 O O . LYS A 1 94 ? -9.316 -6.660 6.876 1.00 97.06 94 LYS A O 1
ATOM 718 N N . LEU A 1 95 ? -8.859 -4.447 6.665 1.00 95.81 95 LEU A N 1
ATOM 719 C CA . LEU A 1 95 ? -7.403 -4.503 6.643 1.00 95.81 95 LEU A CA 1
ATOM 720 C C . LEU A 1 95 ? -6.864 -3.550 7.710 1.00 95.81 95 LEU A C 1
ATOM 722 O O . LEU A 1 95 ? -7.463 -2.501 7.964 1.00 95.81 95 LEU A O 1
ATOM 726 N N . VAL A 1 96 ? -5.746 -3.910 8.327 1.00 96.50 96 VAL A N 1
ATOM 727 C CA . VAL A 1 96 ? -5.060 -3.104 9.336 1.00 96.50 96 VAL A CA 1
ATOM 728 C C . VAL A 1 96 ? -3.757 -2.570 8.756 1.00 96.50 96 VAL A C 1
ATOM 730 O O . VAL A 1 96 ? -2.898 -3.335 8.320 1.00 96.50 96 VAL A O 1
ATOM 733 N N . ALA A 1 97 ? -3.596 -1.250 8.770 1.00 93.44 97 ALA A N 1
ATOM 734 C CA . ALA A 1 97 ? -2.422 -0.565 8.247 1.00 93.44 97 ALA A CA 1
ATOM 735 C C . ALA A 1 97 ? -1.752 0.287 9.329 1.00 93.44 97 ALA A C 1
ATOM 737 O O . ALA A 1 97 ? -2.428 0.955 10.108 1.00 93.44 97 ALA A O 1
ATOM 738 N N . THR A 1 98 ? -0.422 0.325 9.390 1.00 92.50 98 THR A N 1
ATOM 739 C CA . THR A 1 98 ? 0.259 1.350 10.201 1.00 92.50 98 THR A CA 1
ATOM 740 C C . THR A 1 98 ? 0.246 2.698 9.480 1.00 92.50 98 THR A C 1
ATOM 742 O O . THR A 1 98 ? 0.283 2.740 8.254 1.00 92.50 98 THR A O 1
ATOM 745 N N . ASN A 1 99 ? 0.180 3.806 10.226 1.00 90.50 99 ASN A N 1
ATOM 746 C CA . ASN A 1 99 ? 0.238 5.162 9.674 1.00 90.50 99 ASN A CA 1
ATOM 747 C C . ASN A 1 99 ? 1.202 6.047 10.472 1.00 90.50 99 ASN A C 1
ATOM 749 O O . ASN A 1 99 ? 1.168 6.046 11.707 1.00 90.50 99 ASN A O 1
ATOM 753 N N . SER A 1 100 ? 2.016 6.829 9.762 1.00 88.00 100 SER A N 1
ATOM 754 C CA . SER A 1 100 ? 2.896 7.832 10.365 1.00 88.00 100 SER A CA 1
ATOM 755 C C . SER A 1 100 ? 2.122 9.103 10.687 1.00 88.00 100 SER A C 1
ATOM 757 O O . SER A 1 100 ? 1.486 9.702 9.820 1.00 88.00 100 SER A O 1
ATOM 759 N N . GLY A 1 101 ? 2.162 9.521 11.946 1.00 85.94 101 GLY A N 1
ATOM 760 C CA . GLY A 1 101 ? 1.446 10.699 12.409 1.00 85.94 101 GLY A CA 1
ATOM 761 C C . GLY A 1 101 ? -0.066 10.496 12.515 1.00 85.94 101 GLY A C 1
ATOM 762 O O . GLY A 1 101 ? -0.592 9.383 12.411 1.00 85.94 101 GLY A O 1
ATOM 763 N N . SER A 1 102 ? -0.766 11.601 12.793 1.00 86.00 102 SER A N 1
ATOM 764 C CA . SER A 1 102 ? -2.205 11.566 13.042 1.00 86.00 102 SER A CA 1
ATOM 765 C C . SER A 1 102 ? -3.038 11.828 11.789 1.00 86.00 102 SER A C 1
ATOM 767 O O . SER A 1 102 ? -2.863 12.844 11.115 1.00 86.00 102 SER A O 1
ATOM 769 N N . LEU A 1 103 ? -4.038 10.977 11.563 1.00 84.88 103 LEU A N 1
ATOM 770 C CA . LEU A 1 103 ? -5.038 11.095 10.504 1.00 84.88 103 LEU A CA 1
ATOM 771 C C . LEU A 1 103 ? -5.909 12.348 10.629 1.00 84.88 103 LEU A C 1
ATOM 773 O O . LEU A 1 103 ? -6.461 12.812 9.634 1.00 84.88 103 LEU A O 1
ATOM 777 N N . VAL A 1 104 ? -6.006 12.947 11.821 1.00 80.06 104 VAL A N 1
ATOM 778 C CA . VAL A 1 104 ? -6.685 14.244 12.010 1.00 80.06 104 VAL A CA 1
ATOM 779 C C . VAL A 1 104 ? -6.042 15.339 11.148 1.00 80.06 104 VAL A C 1
ATOM 781 O O . VAL A 1 104 ? -6.711 16.303 10.767 1.00 80.06 104 VAL A O 1
ATOM 784 N N . HIS A 1 105 ? -4.759 15.185 10.821 1.00 80.44 105 HIS A N 1
ATOM 785 C CA . HIS A 1 105 ? -3.989 16.116 10.002 1.00 80.44 105 HIS A CA 1
ATOM 786 C C . HIS A 1 105 ? -3.703 15.596 8.586 1.00 80.44 105 HIS A C 1
ATOM 788 O O . HIS A 1 105 ? -3.158 16.352 7.785 1.00 80.44 105 HIS A O 1
ATOM 794 N N . ASP A 1 106 ? -4.116 14.367 8.257 1.00 76.88 106 ASP A N 1
ATOM 795 C CA . ASP A 1 106 ? -3.983 13.772 6.923 1.00 76.88 106 ASP A CA 1
ATOM 796 C C . ASP A 1 106 ? -5.358 13.491 6.289 1.00 76.88 106 ASP A C 1
ATOM 798 O O . ASP A 1 106 ? -5.849 12.357 6.233 1.00 76.88 106 ASP A O 1
ATOM 802 N N . PRO A 1 107 ? -6.019 14.542 5.787 1.00 73.50 107 PRO A N 1
ATOM 803 C CA . PRO A 1 107 ? -7.329 14.407 5.178 1.00 73.50 107 PRO A CA 1
ATOM 804 C C . PRO A 1 107 ? -7.305 13.622 3.851 1.00 73.50 107 PRO A C 1
ATOM 806 O O . PRO A 1 107 ? -8.350 13.127 3.423 1.00 73.50 107 PRO A O 1
ATOM 809 N N . ALA A 1 108 ? -6.149 13.501 3.189 1.00 74.25 108 ALA A N 1
ATOM 810 C CA . ALA A 1 108 ? -6.029 12.782 1.923 1.00 74.25 108 ALA A CA 1
ATOM 811 C C . ALA A 1 108 ? -6.091 11.267 2.149 1.00 74.25 108 ALA A C 1
ATOM 813 O O . ALA A 1 108 ? -6.909 10.591 1.522 1.00 74.25 108 ALA A O 1
ATOM 814 N N . THR A 1 109 ? -5.314 10.752 3.105 1.00 80.62 109 THR A N 1
ATOM 815 C CA . THR A 1 109 ? -5.331 9.327 3.472 1.00 80.62 109 THR A CA 1
ATOM 816 C C . THR A 1 109 ? -6.709 8.893 3.964 1.00 80.62 109 THR A C 1
ATOM 818 O O . THR A 1 109 ? -7.239 7.877 3.510 1.00 80.62 109 THR A O 1
ATOM 821 N N . VAL A 1 110 ? -7.360 9.706 4.809 1.00 80.81 110 VAL A N 1
ATOM 822 C CA . VAL A 1 110 ? -8.721 9.414 5.296 1.00 80.81 110 VAL A CA 1
ATOM 823 C C . VAL A 1 110 ? -9.731 9.348 4.149 1.00 80.81 110 VAL A C 1
ATOM 825 O O . VAL A 1 110 ? -10.597 8.471 4.140 1.00 80.81 110 VAL A O 1
ATOM 828 N N . LEU A 1 111 ? -9.654 10.268 3.183 1.00 75.12 111 LEU A N 1
ATOM 829 C CA . LEU A 1 111 ? -10.566 10.261 2.043 1.00 75.12 111 LEU A CA 1
ATOM 830 C C . LEU A 1 111 ? -10.329 9.044 1.139 1.00 75.12 111 LEU A C 1
ATOM 832 O O . LEU A 1 111 ? -11.294 8.372 0.774 1.00 75.12 111 LEU A O 1
ATOM 836 N N . ASN A 1 112 ? -9.072 8.737 0.814 1.00 78.62 112 ASN A N 1
ATOM 837 C CA . ASN A 1 112 ? -8.722 7.596 -0.032 1.00 78.62 112 ASN A CA 1
ATOM 838 C C . ASN A 1 112 ? -9.199 6.274 0.580 1.00 78.62 112 ASN A C 1
ATOM 840 O O . ASN A 1 112 ? -9.798 5.460 -0.120 1.00 78.62 112 ASN A O 1
ATOM 844 N N . ALA A 1 113 ? -9.032 6.095 1.893 1.00 83.69 113 ALA A N 1
ATOM 845 C CA . ALA A 1 113 ? -9.532 4.918 2.599 1.00 83.69 113 ALA A CA 1
ATOM 846 C C . ALA A 1 113 ? -11.062 4.787 2.516 1.00 83.69 113 ALA A C 1
ATOM 848 O O . ALA A 1 113 ? -11.579 3.697 2.292 1.00 83.69 113 ALA A O 1
ATOM 849 N N . LYS A 1 114 ? -11.802 5.899 2.623 1.00 79.50 114 LYS A N 1
ATOM 850 C CA . LYS A 1 114 ? -13.271 5.895 2.501 1.00 79.50 114 LYS A CA 1
ATOM 851 C C . LYS A 1 114 ? -13.750 5.616 1.082 1.00 79.50 114 LYS A C 1
ATOM 853 O O . LYS A 1 114 ? -14.762 4.944 0.901 1.00 79.50 114 LYS A O 1
ATOM 858 N N . ILE A 1 115 ? -13.043 6.130 0.077 1.00 76.06 115 ILE A N 1
ATOM 859 C CA . ILE A 1 115 ? -13.322 5.812 -1.327 1.00 76.06 115 ILE A CA 1
ATOM 860 C C . ILE A 1 115 ? -13.085 4.321 -1.564 1.00 76.06 115 ILE A C 1
ATOM 862 O O . ILE A 1 115 ? -13.973 3.652 -2.086 1.00 76.06 115 ILE A O 1
ATOM 866 N N . PHE A 1 116 ? -11.947 3.791 -1.112 1.00 84.31 116 PHE A N 1
ATOM 867 C CA . PHE A 1 116 ? -11.641 2.366 -1.194 1.00 84.31 116 PHE A CA 1
ATOM 868 C C . PHE A 1 116 ? -12.720 1.511 -0.516 1.00 84.31 116 PHE A C 1
ATOM 870 O O . PHE A 1 116 ? -13.231 0.578 -1.134 1.00 84.31 116 PHE A O 1
ATOM 877 N N . GLU A 1 117 ? -13.142 1.871 0.699 1.00 86.75 117 GLU A N 1
ATOM 878 C CA . GLU A 1 117 ? -14.208 1.172 1.425 1.00 86.75 117 GLU A CA 1
ATOM 879 C C . GLU A 1 117 ? -15.541 1.226 0.673 1.00 86.75 117 GLU A C 1
ATOM 881 O O . GLU A 1 117 ? -16.227 0.215 0.562 1.00 86.75 117 GLU A O 1
ATOM 886 N N . LYS A 1 118 ? -15.904 2.366 0.078 1.00 82.31 118 LYS A N 1
ATOM 887 C CA . LYS A 1 118 ? -17.125 2.472 -0.731 1.00 82.31 118 LYS A CA 1
ATOM 888 C C . LYS A 1 118 ? -17.065 1.611 -1.994 1.00 82.31 118 LYS A C 1
ATOM 890 O O . LYS A 1 118 ? -18.081 1.044 -2.387 1.00 82.31 118 LYS A O 1
ATOM 895 N N . MET A 1 119 ? -15.903 1.542 -2.640 1.00 79.56 119 MET A N 1
ATOM 896 C CA . MET A 1 119 ? -15.716 0.771 -3.869 1.00 79.56 119 MET A CA 1
ATOM 897 C C . MET A 1 119 ? -15.695 -0.739 -3.612 1.00 79.56 119 MET A C 1
ATOM 899 O O . MET A 1 119 ? -16.195 -1.503 -4.432 1.00 79.56 119 MET A O 1
ATOM 903 N N . THR A 1 120 ? -15.123 -1.166 -2.484 1.00 86.69 120 THR A N 1
ATOM 904 C CA . THR A 1 120 ? -14.803 -2.581 -2.226 1.00 86.69 120 THR A CA 1
ATOM 905 C C . THR A 1 120 ? -15.611 -3.223 -1.099 1.00 86.69 120 THR A C 1
ATOM 907 O O . THR A 1 120 ? -15.727 -4.445 -1.034 1.00 86.69 120 THR A O 1
ATOM 910 N N . GLY A 1 121 ? -16.167 -2.420 -0.191 1.00 89.44 121 GLY A N 1
ATOM 911 C CA . GLY A 1 121 ? -16.743 -2.870 1.075 1.00 89.44 121 GLY A CA 1
ATOM 912 C C . GLY A 1 121 ? -15.710 -3.249 2.144 1.00 89.44 121 GLY A C 1
ATOM 913 O O . GLY A 1 121 ? -16.098 -3.831 3.159 1.00 89.44 121 GLY A O 1
ATOM 914 N N . VAL A 1 122 ? -14.419 -2.968 1.927 1.00 93.00 122 VAL A N 1
ATOM 915 C CA . VAL A 1 122 ? -13.331 -3.273 2.868 1.00 93.00 122 VAL A CA 1
ATOM 916 C C . VAL A 1 122 ? -12.919 -2.021 3.632 1.00 93.00 122 VAL A C 1
ATOM 918 O O . VAL A 1 122 ? -12.476 -1.036 3.048 1.00 93.00 122 VAL A O 1
ATOM 921 N N . HIS A 1 123 ? -13.023 -2.083 4.956 1.00 95.31 123 HIS A N 1
ATOM 922 C CA . HIS A 1 123 ? -12.592 -1.011 5.843 1.00 95.31 123 HIS A CA 1
ATOM 923 C C . HIS A 1 123 ? -11.073 -1.044 6.070 1.00 95.31 123 HIS A C 1
ATOM 925 O O . HIS A 1 123 ? -10.510 -2.110 6.316 1.00 95.31 123 HIS A O 1
ATOM 931 N N . ILE A 1 124 ? -10.411 0.115 6.057 1.00 94.06 124 ILE A N 1
ATOM 932 C CA . ILE A 1 124 ? -9.004 0.232 6.466 1.00 94.06 124 ILE A CA 1
ATOM 933 C C . ILE A 1 124 ? -8.944 0.816 7.877 1.00 94.06 124 ILE A C 1
ATOM 935 O O . ILE A 1 124 ? -9.296 1.978 8.087 1.00 94.06 124 ILE A O 1
ATOM 939 N N . GLU A 1 125 ? -8.474 0.022 8.836 1.00 96.62 125 GLU A N 1
ATOM 940 C CA . GLU A 1 125 ? -8.149 0.508 10.174 1.00 96.62 125 GLU A CA 1
ATOM 941 C C . GLU A 1 125 ? -6.683 0.915 10.229 1.00 96.62 125 GLU A C 1
ATOM 943 O O . GLU A 1 125 ? -5.785 0.100 10.028 1.00 96.62 125 GLU A O 1
ATOM 948 N N . PHE A 1 126 ? -6.444 2.183 10.543 1.00 93.75 126 PHE A N 1
ATOM 949 C CA . PHE A 1 126 ? -5.095 2.696 10.706 1.00 93.75 126 PHE A CA 1
ATOM 950 C C . PHE A 1 126 ? -4.659 2.674 12.167 1.00 93.75 126 PHE A C 1
ATOM 952 O O . PHE A 1 126 ? -5.358 3.166 13.053 1.00 93.75 126 PHE A O 1
ATOM 959 N N . ILE A 1 127 ? -3.449 2.180 12.402 1.00 94.38 127 ILE A N 1
ATOM 960 C CA . ILE A 1 127 ? -2.731 2.326 13.662 1.00 94.38 127 ILE A CA 1
ATOM 961 C C . ILE A 1 127 ? -1.854 3.575 13.545 1.00 94.38 127 ILE A C 1
ATOM 963 O O . ILE A 1 127 ? -0.751 3.519 12.997 1.00 94.38 127 ILE A O 1
ATOM 967 N N . GLU A 1 128 ? -2.353 4.703 14.055 1.00 92.81 128 GLU A N 1
ATOM 968 C CA . GLU A 1 128 ? -1.594 5.955 14.158 1.00 92.81 128 GLU A CA 1
ATOM 969 C C . GLU A 1 128 ? -0.422 5.785 15.133 1.00 92.81 128 GLU A C 1
ATOM 971 O O . GLU A 1 128 ? -0.597 5.395 16.293 1.00 92.81 128 GLU A O 1
ATOM 976 N N . MET A 1 129 ? 0.788 6.114 14.689 1.00 90.94 129 MET A N 1
ATOM 977 C CA . MET A 1 129 ? 1.963 6.122 15.553 1.00 90.94 129 MET A CA 1
ATOM 978 C C . MET A 1 129 ? 2.900 7.274 15.220 1.00 90.94 129 MET A C 1
ATOM 980 O O . MET A 1 129 ? 2.873 7.836 14.130 1.00 90.94 129 MET A O 1
ATOM 984 N N . LYS A 1 130 ? 3.736 7.644 16.192 1.00 89.44 130 LYS A N 1
ATOM 985 C CA . LYS A 1 130 ? 4.802 8.615 15.947 1.00 89.44 130 LYS A CA 1
ATOM 986 C C . LYS A 1 130 ? 5.839 8.015 15.003 1.00 89.44 130 LYS A C 1
ATOM 988 O O . LYS A 1 130 ? 6.141 6.826 15.126 1.00 89.44 130 LYS A O 1
ATOM 993 N N . ASP A 1 131 ? 6.411 8.843 14.140 1.00 85.50 131 ASP A N 1
ATOM 994 C CA . ASP A 1 131 ? 7.371 8.438 13.108 1.00 85.50 131 ASP A CA 1
ATOM 995 C C . ASP A 1 131 ? 8.537 7.624 13.691 1.00 85.50 131 ASP A C 1
ATOM 997 O O . ASP A 1 131 ? 8.918 6.586 13.149 1.00 85.50 131 ASP A O 1
ATOM 1001 N N . GLU A 1 132 ? 9.043 7.995 14.875 1.00 88.38 132 GLU A N 1
ATOM 1002 C CA . GLU A 1 132 ? 10.164 7.294 15.517 1.00 88.38 132 GLU A CA 1
ATOM 1003 C C . GLU A 1 132 ? 9.815 5.862 15.956 1.00 88.38 132 GLU A C 1
ATOM 1005 O O . GLU A 1 132 ? 10.704 5.051 16.229 1.00 88.38 132 GLU A O 1
ATOM 1010 N N . LEU A 1 133 ? 8.521 5.542 16.049 1.00 91.31 133 LEU A N 1
ATOM 1011 C CA . LEU A 1 133 ? 8.023 4.223 16.425 1.00 91.31 133 LEU A CA 1
ATOM 1012 C C . LEU A 1 133 ? 7.681 3.341 15.224 1.00 91.31 133 LEU A C 1
ATOM 1014 O O . LEU A 1 133 ? 7.598 2.129 15.422 1.00 91.31 133 LEU A O 1
ATOM 1018 N N . ILE A 1 134 ? 7.539 3.900 14.017 1.00 90.62 134 ILE A N 1
ATOM 1019 C CA . ILE A 1 134 ? 7.175 3.153 12.801 1.00 90.62 134 ILE A CA 1
ATOM 1020 C C . ILE A 1 134 ? 8.122 1.974 12.605 1.00 90.62 134 ILE A C 1
ATOM 1022 O O . ILE A 1 134 ? 7.717 0.817 12.703 1.00 90.62 134 ILE A O 1
ATOM 1026 N N . TRP A 1 135 ? 9.412 2.255 12.417 1.00 92.06 135 TRP A N 1
ATOM 1027 C CA . TRP A 1 135 ? 10.393 1.216 12.124 1.00 92.06 135 TRP A CA 1
ATOM 1028 C C . TRP A 1 135 ? 10.518 0.139 13.217 1.00 92.06 135 TRP A C 1
ATOM 1030 O O . TRP A 1 135 ? 10.379 -1.045 12.898 1.00 92.06 135 TRP A O 1
ATOM 1040 N N . PRO A 1 136 ? 10.748 0.472 14.506 1.00 92.94 136 PRO A N 1
ATOM 1041 C CA . PRO A 1 136 ? 10.891 -0.559 15.529 1.00 92.94 136 PRO A CA 1
ATOM 1042 C C . PRO A 1 136 ? 9.613 -1.385 15.720 1.00 92.94 136 PRO A C 1
ATOM 1044 O O . PRO A 1 136 ? 9.714 -2.565 16.057 1.00 92.94 136 PRO A O 1
ATOM 1047 N N . LYS A 1 137 ? 8.417 -0.821 15.496 1.00 92.81 137 LYS A N 1
ATOM 1048 C CA . LYS A 1 137 ? 7.153 -1.568 15.584 1.00 92.81 137 LYS A CA 1
ATOM 1049 C C . LYS A 1 137 ? 6.927 -2.463 14.372 1.00 92.81 137 LYS A C 1
ATOM 1051 O O . LYS A 1 137 ? 6.609 -3.631 14.579 1.00 92.81 137 LYS A O 1
ATOM 1056 N N . THR A 1 138 ? 7.174 -1.968 13.161 1.00 92.94 138 THR A N 1
ATOM 1057 C CA . THR A 1 138 ? 7.140 -2.768 11.929 1.00 92.94 138 THR A CA 1
ATOM 1058 C C . THR A 1 138 ? 8.087 -3.960 12.032 1.00 92.94 138 THR A C 1
ATOM 1060 O O . THR A 1 138 ? 7.665 -5.099 11.851 1.00 92.94 138 THR A O 1
ATOM 1063 N N . LEU A 1 139 ? 9.343 -3.730 12.431 1.00 93.38 139 LEU A N 1
ATOM 1064 C CA . LEU A 1 139 ? 10.321 -4.805 12.592 1.00 93.38 139 LEU A CA 1
ATOM 1065 C C . LEU A 1 139 ? 9.883 -5.818 13.661 1.00 93.38 139 LEU A C 1
ATOM 1067 O O . LEU A 1 139 ? 9.996 -7.023 13.453 1.00 93.38 139 LEU A O 1
ATOM 1071 N N . SER A 1 140 ? 9.346 -5.339 14.788 1.00 94.06 140 SER A N 1
ATOM 1072 C CA . SER A 1 140 ? 8.857 -6.213 15.863 1.00 94.06 140 SER A CA 1
ATOM 1073 C C . SER A 1 140 ? 7.678 -7.082 15.407 1.00 94.06 140 SER A C 1
ATOM 1075 O O . SER A 1 140 ? 7.667 -8.278 15.690 1.00 94.06 140 SER A O 1
ATOM 1077 N N . ALA A 1 141 ? 6.708 -6.505 14.687 1.00 94.25 141 ALA A N 1
ATOM 1078 C CA . ALA A 1 141 ? 5.557 -7.223 14.136 1.00 94.25 141 ALA A CA 1
ATOM 1079 C C . ALA A 1 141 ? 5.985 -8.261 13.085 1.00 94.25 141 ALA A C 1
ATOM 1081 O O . ALA A 1 141 ? 5.581 -9.423 13.167 1.00 94.25 141 ALA A O 1
ATOM 1082 N N . ALA A 1 142 ? 6.867 -7.867 12.162 1.00 92.88 142 ALA A N 1
ATOM 1083 C CA . ALA A 1 142 ? 7.415 -8.727 11.116 1.00 92.88 142 ALA A CA 1
ATOM 1084 C C . ALA A 1 142 ? 8.212 -9.912 11.692 1.00 92.88 142 ALA A C 1
ATOM 1086 O O . ALA A 1 142 ? 7.958 -11.066 11.346 1.00 92.88 142 ALA A O 1
ATOM 1087 N N . MET A 1 143 ? 9.122 -9.658 12.641 1.00 93.06 143 MET A N 1
ATOM 1088 C CA . MET A 1 143 ? 9.904 -10.707 13.311 1.00 93.06 143 MET A CA 1
ATOM 1089 C C . MET A 1 143 ? 9.027 -11.678 14.107 1.00 93.06 143 MET A C 1
ATOM 1091 O O . MET A 1 143 ? 9.314 -12.875 14.150 1.00 93.06 143 MET A O 1
ATOM 1095 N N . ALA A 1 144 ? 7.958 -11.171 14.726 1.00 94.62 144 ALA A N 1
ATOM 1096 C CA . ALA A 1 144 ? 6.978 -11.989 15.430 1.00 94.62 144 ALA A CA 1
ATOM 1097 C C . ALA A 1 144 ? 6.057 -12.774 14.482 1.00 94.62 144 ALA A C 1
ATOM 1099 O O . ALA A 1 144 ? 5.338 -13.655 14.951 1.00 94.62 144 ALA A O 1
ATOM 1100 N N . LYS A 1 145 ? 6.075 -12.472 13.173 1.00 91.12 145 LYS A N 1
ATOM 1101 C CA . LYS A 1 145 ? 5.115 -12.977 12.180 1.00 91.12 145 LYS A CA 1
ATOM 1102 C C . LYS A 1 145 ? 3.670 -12.736 12.623 1.00 91.12 145 LYS A C 1
ATOM 1104 O O . LYS A 1 145 ? 2.822 -13.618 12.499 1.00 91.12 145 LYS A O 1
ATOM 1109 N N . SER A 1 146 ? 3.425 -11.568 13.218 1.00 93.00 146 SER A N 1
ATOM 1110 C CA . SER A 1 146 ? 2.086 -11.185 13.655 1.00 93.00 146 SER A CA 1
ATOM 1111 C C . SER A 1 146 ? 1.165 -11.060 12.442 1.00 93.00 146 SER A C 1
ATOM 1113 O O . SER A 1 146 ? 1.571 -10.568 11.392 1.00 93.00 146 SER A O 1
ATOM 1115 N N . THR A 1 147 ? -0.076 -11.499 12.618 1.00 91.12 147 THR A N 1
ATOM 1116 C CA . THR A 1 147 ? -1.174 -11.326 11.661 1.00 91.12 147 THR A CA 1
ATOM 1117 C C . THR A 1 147 ? -2.087 -10.164 12.056 1.00 91.12 147 THR A C 1
ATOM 1119 O O . THR A 1 147 ? -3.206 -10.077 11.568 1.00 91.12 147 THR A O 1
ATOM 1122 N N . ASP A 1 148 ? -1.658 -9.314 12.995 1.00 93.31 148 ASP A N 1
ATOM 1123 C CA . ASP A 1 148 ? -2.452 -8.181 13.488 1.00 93.31 148 ASP A CA 1
ATOM 1124 C C . ASP A 1 148 ? -2.322 -6.942 12.588 1.00 93.31 148 ASP A C 1
ATOM 1126 O O . ASP A 1 148 ? -3.053 -5.971 12.773 1.00 93.31 148 ASP A O 1
ATOM 1130 N N . VAL A 1 149 ? -1.367 -6.947 11.652 1.00 94.06 149 VAL A N 1
ATOM 1131 C CA . VAL A 1 149 ? -1.113 -5.861 10.700 1.00 94.06 149 VAL A CA 1
ATOM 1132 C C . VAL A 1 149 ? -0.963 -6.456 9.307 1.00 94.06 149 VAL A C 1
ATOM 1134 O O . VAL A 1 149 ? -0.129 -7.336 9.102 1.00 94.06 149 VAL A O 1
ATOM 1137 N N . ASP A 1 150 ? -1.741 -5.939 8.360 1.00 93.94 150 ASP A N 1
ATOM 1138 C CA . ASP A 1 150 ? -1.744 -6.378 6.964 1.00 93.94 150 ASP A CA 1
ATOM 1139 C C . ASP A 1 150 ? -0.829 -5.503 6.094 1.00 93.94 150 ASP A C 1
ATOM 1141 O O . ASP A 1 150 ? -0.168 -6.004 5.186 1.00 93.94 150 ASP A O 1
ATOM 1145 N N . LEU A 1 151 ? -0.765 -4.193 6.378 1.00 92.44 151 LEU A N 1
ATOM 1146 C CA . LEU A 1 151 ? 0.059 -3.233 5.639 1.00 92.44 151 LEU A CA 1
ATOM 1147 C C . LEU A 1 151 ? 0.954 -2.413 6.570 1.00 92.44 151 LEU A C 1
ATOM 1149 O O . LEU A 1 151 ? 0.510 -1.861 7.579 1.00 92.44 151 LEU A O 1
ATOM 1153 N N . PHE A 1 152 ? 2.218 -2.260 6.187 1.00 91.69 152 PHE A N 1
ATOM 1154 C CA . PHE A 1 152 ? 3.153 -1.388 6.888 1.00 91.69 152 PHE A CA 1
ATOM 1155 C C . PHE A 1 152 ? 3.362 -0.086 6.113 1.00 91.69 152 PHE A C 1
ATOM 1157 O O . PHE A 1 152 ? 3.748 -0.113 4.946 1.00 91.69 152 PHE A O 1
ATOM 1164 N N . TYR A 1 153 ? 3.186 1.056 6.778 1.00 88.94 153 TYR A N 1
ATOM 1165 C CA . TYR A 1 153 ? 3.808 2.302 6.344 1.00 88.94 153 TYR A CA 1
ATOM 1166 C C . TYR A 1 153 ? 5.328 2.171 6.475 1.00 88.94 153 TYR A C 1
ATOM 1168 O O . TYR A 1 153 ? 5.845 1.755 7.519 1.00 88.94 153 TYR A O 1
ATOM 1176 N N . VAL A 1 154 ? 6.042 2.538 5.412 1.00 85.38 154 VAL A N 1
ATOM 1177 C CA . VAL A 1 154 ? 7.500 2.467 5.338 1.00 85.38 154 VAL A CA 1
ATOM 1178 C C . VAL A 1 154 ? 8.047 3.832 4.944 1.00 85.38 154 VAL A C 1
ATOM 1180 O O . VAL A 1 154 ? 7.853 4.281 3.820 1.00 85.38 154 VAL A O 1
ATOM 1183 N N . ASP A 1 155 ? 8.759 4.472 5.870 1.00 79.44 155 ASP A N 1
ATOM 1184 C CA . ASP A 1 155 ? 9.280 5.829 5.675 1.00 79.44 155 ASP A CA 1
ATOM 1185 C C . ASP A 1 155 ? 10.599 5.844 4.881 1.00 79.44 155 ASP A C 1
ATOM 1187 O O . ASP A 1 155 ? 10.849 6.709 4.047 1.00 79.44 155 ASP A O 1
ATOM 1191 N N . ARG A 1 156 ? 11.458 4.836 5.095 1.00 82.38 156 ARG A N 1
ATOM 1192 C CA . ARG A 1 156 ? 12.781 4.733 4.453 1.00 82.38 156 ARG A CA 1
ATOM 1193 C C . ARG A 1 156 ? 12.815 3.543 3.507 1.00 82.38 156 ARG A C 1
ATOM 1195 O O . ARG A 1 156 ? 13.623 2.629 3.680 1.00 82.38 156 ARG A O 1
ATOM 1202 N N . ALA A 1 157 ? 11.927 3.556 2.515 1.00 81.12 157 ALA A N 1
ATOM 1203 C CA . ALA A 1 157 ? 11.638 2.410 1.650 1.00 81.12 157 ALA A CA 1
ATOM 1204 C C . ALA A 1 157 ? 12.897 1.726 1.076 1.00 81.12 157 ALA A C 1
ATOM 1206 O O . ALA A 1 157 ? 13.038 0.513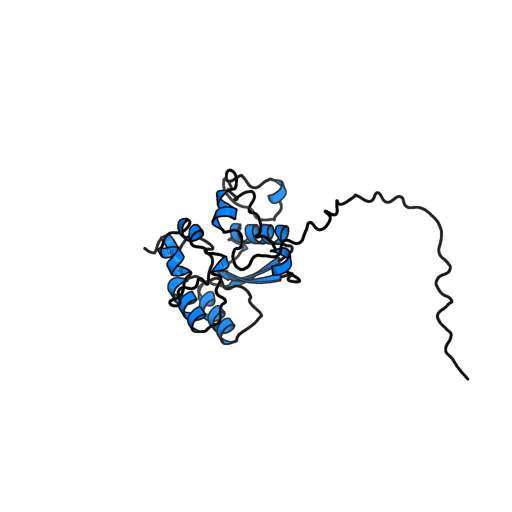 1.199 1.00 81.12 157 ALA A O 1
ATOM 1207 N N . MET A 1 158 ? 13.895 2.487 0.605 1.00 80.06 158 MET A N 1
ATOM 1208 C CA . MET A 1 158 ? 15.155 1.914 0.094 1.00 80.06 158 MET A CA 1
ATOM 1209 C C . MET A 1 158 ? 15.877 0.974 1.080 1.00 80.06 158 MET A C 1
ATOM 1211 O O . MET A 1 158 ? 16.512 0.005 0.665 1.00 80.06 158 MET A O 1
ATOM 1215 N N . ILE A 1 159 ? 15.814 1.263 2.382 1.00 86.00 159 ILE A N 1
ATOM 1216 C CA . ILE A 1 159 ? 16.487 0.478 3.426 1.00 86.00 159 ILE A CA 1
ATOM 1217 C C . ILE A 1 159 ? 15.520 -0.549 4.010 1.00 86.00 159 ILE A C 1
ATOM 1219 O O . ILE A 1 159 ? 15.819 -1.742 4.066 1.00 86.00 159 ILE A O 1
ATOM 1223 N N . ASP A 1 160 ? 14.360 -0.073 4.444 1.00 88.94 160 ASP A N 1
ATOM 1224 C CA . ASP A 1 160 ? 13.417 -0.835 5.251 1.00 88.94 160 ASP A CA 1
ATOM 1225 C C . ASP A 1 160 ? 12.782 -1.970 4.425 1.00 88.94 160 ASP A C 1
ATOM 1227 O O . ASP A 1 160 ? 12.770 -3.117 4.878 1.00 88.94 160 ASP A O 1
ATOM 1231 N N . THR A 1 161 ? 12.374 -1.704 3.176 1.00 88.75 161 THR A N 1
ATOM 1232 C CA . THR A 1 161 ? 11.837 -2.722 2.251 1.00 88.75 161 THR A CA 1
ATOM 1233 C C . THR A 1 161 ? 12.855 -3.832 2.003 1.00 88.75 161 THR A C 1
ATOM 1235 O O . THR A 1 161 ? 12.525 -5.012 2.100 1.00 88.75 161 THR A O 1
ATOM 1238 N N . SER A 1 162 ? 14.125 -3.476 1.777 1.00 88.00 162 SER A N 1
ATOM 1239 C CA . SER A 1 162 ? 15.203 -4.450 1.557 1.00 88.00 162 SER A CA 1
ATOM 1240 C C . SER A 1 162 ? 15.422 -5.375 2.760 1.00 88.00 162 SER A C 1
ATOM 1242 O O . SER A 1 162 ? 15.677 -6.571 2.585 1.00 88.00 162 SER A O 1
ATOM 1244 N N . ILE A 1 163 ? 15.332 -4.845 3.985 1.00 91.62 163 ILE A N 1
ATOM 1245 C CA . ILE A 1 163 ? 15.465 -5.636 5.219 1.00 91.62 163 ILE A CA 1
ATOM 1246 C C . ILE A 1 163 ? 14.283 -6.600 5.359 1.00 91.62 163 ILE A C 1
ATOM 1248 O O . ILE A 1 163 ? 14.486 -7.794 5.590 1.00 91.62 163 ILE A O 1
ATOM 1252 N N . LEU A 1 164 ? 13.061 -6.091 5.192 1.00 92.75 164 LEU A N 1
ATOM 1253 C CA . LEU A 1 164 ? 11.830 -6.873 5.304 1.00 92.75 164 LEU A CA 1
ATOM 1254 C C . LEU A 1 164 ? 11.764 -7.996 4.252 1.00 92.75 164 LEU A C 1
ATOM 1256 O O . LEU A 1 164 ? 11.455 -9.141 4.593 1.00 92.75 164 LEU A O 1
ATOM 1260 N N . ALA A 1 165 ? 12.127 -7.695 3.001 1.00 93.19 165 ALA A N 1
ATOM 1261 C CA . ALA A 1 165 ? 12.195 -8.661 1.905 1.00 93.19 165 ALA A CA 1
ATOM 1262 C C . ALA A 1 165 ? 13.250 -9.748 2.169 1.00 93.19 165 ALA A C 1
ATOM 1264 O O . ALA A 1 165 ? 12.964 -10.940 2.058 1.00 93.19 165 ALA A O 1
ATOM 1265 N N . SER A 1 166 ? 14.448 -9.366 2.634 1.00 91.69 166 SER A N 1
ATOM 1266 C CA . SER A 1 166 ? 15.512 -10.325 2.983 1.00 91.69 166 SER A CA 1
ATOM 1267 C C . SER A 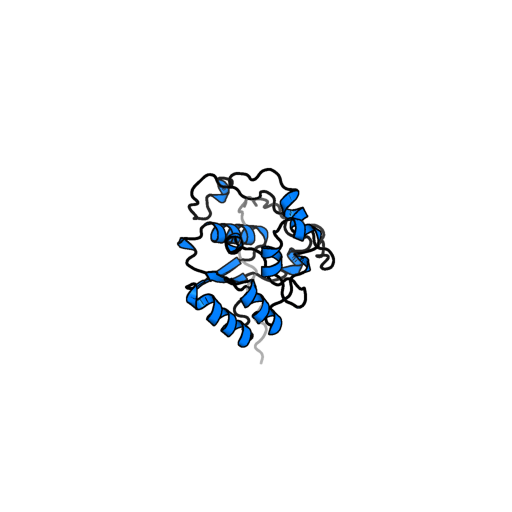1 166 ? 15.091 -11.290 4.099 1.00 91.69 166 SER A C 1
ATOM 1269 O O . SER A 1 166 ? 15.490 -12.456 4.101 1.00 91.69 166 SER A O 1
ATOM 1271 N N . GLY A 1 167 ? 14.267 -10.817 5.041 1.00 91.81 167 GLY A N 1
ATOM 1272 C CA . GLY A 1 167 ? 13.665 -11.632 6.098 1.00 91.81 167 GLY A CA 1
ATOM 1273 C C . GLY A 1 167 ? 12.518 -12.534 5.629 1.00 91.81 167 GLY A C 1
ATOM 1274 O O . GLY A 1 167 ? 12.084 -13.397 6.393 1.00 91.81 167 GLY A O 1
ATOM 1275 N N . LYS A 1 168 ? 12.046 -12.371 4.383 1.00 92.25 168 LYS A N 1
ATOM 1276 C CA . LYS A 1 168 ? 10.830 -12.997 3.838 1.00 92.25 168 LYS A CA 1
ATOM 1277 C C . LYS A 1 168 ? 9.595 -12.706 4.695 1.00 92.25 168 LYS A C 1
ATOM 1279 O O . LYS A 1 168 ? 8.801 -13.603 4.976 1.00 92.25 168 LYS A O 1
ATOM 1284 N N . TRP A 1 169 ? 9.476 -11.464 5.165 1.00 92.81 169 TRP A N 1
ATOM 1285 C CA . TRP A 1 169 ? 8.373 -11.024 6.030 1.00 92.81 169 TRP A CA 1
ATOM 1286 C C . TRP A 1 169 ? 7.286 -10.238 5.302 1.00 92.81 169 TRP A C 1
ATOM 1288 O O . TRP A 1 169 ? 6.249 -9.962 5.893 1.00 92.81 169 TRP A O 1
ATOM 1298 N N . ILE A 1 170 ? 7.516 -9.885 4.041 1.00 91.69 170 ILE A N 1
ATOM 1299 C CA . ILE A 1 170 ? 6.566 -9.175 3.188 1.00 91.69 170 ILE A CA 1
ATOM 1300 C C . ILE A 1 170 ? 6.397 -9.925 1.867 1.00 91.69 170 ILE A C 1
ATOM 1302 O O . ILE A 1 170 ? 7.276 -10.691 1.464 1.00 91.69 170 ILE A O 1
ATOM 1306 N N . HIS A 1 171 ? 5.243 -9.734 1.233 1.00 91.38 171 HIS A N 1
ATOM 1307 C CA . HIS A 1 171 ? 4.877 -10.386 -0.019 1.00 91.38 171 HIS A CA 1
ATOM 1308 C C . HIS A 1 171 ? 5.313 -9.523 -1.215 1.00 91.38 171 HIS A C 1
ATOM 1310 O O . HIS A 1 171 ? 5.110 -8.308 -1.155 1.00 91.38 171 HIS A O 1
ATOM 1316 N N . PRO A 1 172 ? 5.919 -10.106 -2.266 1.00 93.81 172 PRO A N 1
ATOM 1317 C CA . PRO A 1 172 ? 6.143 -9.383 -3.513 1.00 93.81 172 PRO A CA 1
ATOM 1318 C C . PRO A 1 172 ? 4.802 -9.035 -4.175 1.00 93.81 172 PRO A C 1
ATOM 1320 O O . PRO A 1 172 ? 3.832 -9.760 -4.003 1.00 93.81 172 PRO A O 1
ATOM 1323 N N . ILE A 1 173 ? 4.754 -7.930 -4.910 1.00 89.56 173 ILE A N 1
ATOM 1324 C CA . ILE A 1 173 ? 3.555 -7.381 -5.567 1.00 89.56 173 ILE A CA 1
ATOM 1325 C C . ILE A 1 173 ? 3.852 -7.012 -7.028 1.00 89.56 173 ILE A C 1
ATOM 1327 O O . ILE A 1 173 ? 3.423 -5.967 -7.527 1.00 89.56 173 ILE A O 1
ATOM 1331 N N . ASP A 1 174 ? 4.658 -7.831 -7.704 1.00 90.50 174 ASP A N 1
ATOM 1332 C CA . ASP A 1 174 ? 5.135 -7.575 -9.070 1.00 90.50 174 ASP A CA 1
ATOM 1333 C C . ASP A 1 174 ? 3.989 -7.403 -10.066 1.00 90.50 174 ASP A C 1
ATOM 1335 O O . ASP A 1 174 ? 4.096 -6.630 -11.016 1.00 90.50 174 ASP A O 1
ATOM 1339 N N . GLU A 1 175 ? 2.866 -8.075 -9.825 1.00 83.94 175 GLU A N 1
ATOM 1340 C CA . GLU A 1 175 ? 1.659 -7.979 -10.635 1.00 83.94 175 GLU A CA 1
ATOM 1341 C C . GLU A 1 175 ? 1.082 -6.554 -10.682 1.00 83.94 175 GLU A C 1
ATOM 1343 O O . GLU A 1 175 ? 0.359 -6.200 -11.612 1.00 83.94 175 GLU A O 1
ATOM 1348 N N . LEU A 1 176 ? 1.421 -5.696 -9.712 1.00 81.06 176 LEU A N 1
ATOM 1349 C CA . LEU A 1 176 ? 1.038 -4.283 -9.714 1.00 81.06 176 LEU A CA 1
ATOM 1350 C C . LEU A 1 176 ? 2.001 -3.400 -10.521 1.00 81.06 176 LEU A C 1
ATOM 1352 O O . LEU A 1 176 ? 1.641 -2.267 -10.860 1.00 81.06 176 LEU A O 1
ATOM 1356 N N . PHE A 1 177 ? 3.188 -3.911 -10.854 1.00 85.88 177 PHE A N 1
ATOM 1357 C CA . PHE A 1 177 ? 4.273 -3.197 -11.529 1.00 85.88 177 PHE A CA 1
ATOM 1358 C C . PHE A 1 177 ? 4.759 -3.926 -12.795 1.00 85.88 177 PHE A C 1
ATOM 1360 O O . PHE A 1 177 ? 5.943 -4.237 -12.918 1.00 85.88 177 PHE A O 1
ATOM 1367 N N . PRO A 1 178 ? 3.885 -4.174 -13.787 1.00 86.06 178 PRO A N 1
ATOM 1368 C CA . PRO A 1 178 ? 4.346 -4.628 -15.092 1.00 86.06 178 PRO A CA 1
ATOM 1369 C C . PRO A 1 178 ? 5.189 -3.534 -15.793 1.00 86.06 178 PRO A C 1
ATOM 1371 O O . PRO A 1 178 ? 5.099 -2.351 -15.438 1.00 86.06 178 PRO A O 1
ATOM 1374 N N . PRO A 1 179 ? 6.016 -3.878 -16.803 1.00 88.31 179 PRO A N 1
ATOM 1375 C CA . PRO A 1 179 ? 6.998 -2.959 -17.396 1.00 88.31 179 PRO A CA 1
ATOM 1376 C C . PRO A 1 179 ? 6.444 -1.614 -17.896 1.00 88.31 179 PRO A C 1
ATOM 1378 O O . PRO A 1 179 ? 7.155 -0.608 -17.922 1.00 88.31 179 PRO A O 1
ATOM 1381 N N . GLU A 1 180 ? 5.183 -1.559 -18.314 1.00 82.75 180 GLU A N 1
ATOM 1382 C CA . GLU A 1 180 ? 4.501 -0.331 -18.714 1.00 82.75 180 GLU A CA 1
ATOM 1383 C C . GLU A 1 180 ? 4.224 0.623 -17.544 1.00 82.75 180 GLU A C 1
ATOM 1385 O O . GLU A 1 180 ? 4.265 1.838 -17.745 1.00 82.75 180 GLU A O 1
ATOM 1390 N N . VAL A 1 181 ? 4.027 0.105 -16.327 1.00 82.00 181 VAL A N 1
ATOM 1391 C CA . VAL A 1 181 ? 3.837 0.903 -15.104 1.00 82.00 181 VAL A CA 1
ATOM 1392 C C . VAL A 1 181 ? 5.130 1.585 -14.691 1.00 82.00 181 VAL A C 1
ATOM 1394 O O . VAL A 1 181 ? 5.087 2.695 -14.166 1.00 82.00 181 VAL A O 1
ATOM 1397 N N . HIS A 1 182 ? 6.287 0.998 -15.000 1.00 87.19 182 HIS A N 1
ATOM 1398 C CA . HIS A 1 182 ? 7.580 1.613 -14.692 1.00 87.19 182 HIS A CA 1
ATOM 1399 C C . HIS A 1 182 ? 7.714 3.007 -15.318 1.00 87.19 182 HIS A C 1
ATOM 1401 O O . HIS A 1 182 ? 8.317 3.896 -14.734 1.00 87.19 182 HIS A O 1
ATOM 1407 N N . LYS A 1 183 ? 7.076 3.243 -16.472 1.00 84.00 183 LYS A N 1
ATOM 1408 C CA . LYS A 1 183 ? 7.105 4.539 -17.168 1.00 84.00 183 LYS A CA 1
ATOM 1409 C C . LYS A 1 183 ? 6.385 5.662 -16.411 1.00 84.00 183 LYS A C 1
ATOM 1411 O O . LYS A 1 183 ? 6.527 6.819 -16.797 1.00 84.00 183 LYS A O 1
ATOM 1416 N N . LEU A 1 184 ? 5.593 5.334 -15.387 1.00 79.12 184 LEU A N 1
ATOM 1417 C CA . LEU A 1 184 ? 4.878 6.305 -14.556 1.00 79.12 184 LEU A CA 1
ATOM 1418 C C . LEU A 1 184 ? 5.736 6.889 -13.436 1.00 79.12 184 LEU A C 1
ATOM 1420 O O . LEU A 1 184 ? 5.364 7.916 -12.872 1.00 79.12 184 LEU A O 1
ATOM 1424 N N . TYR A 1 185 ? 6.843 6.233 -13.092 1.00 83.00 185 TYR A N 1
ATOM 1425 C CA . TYR A 1 185 ? 7.619 6.551 -11.903 1.00 83.00 185 TYR A CA 1
ATOM 1426 C C . TYR A 1 185 ? 9.079 6.828 -12.268 1.00 83.00 185 TYR A C 1
ATOM 1428 O O . TYR A 1 185 ? 9.636 6.146 -13.128 1.00 83.00 185 TYR A O 1
ATOM 1436 N N . PRO A 1 186 ? 9.738 7.794 -11.608 1.00 83.06 186 PRO A N 1
ATOM 1437 C CA . PRO A 1 186 ? 11.184 7.941 -11.714 1.00 83.06 186 PRO A CA 1
ATOM 1438 C C . PRO A 1 186 ? 11.921 6.688 -11.221 1.00 83.06 186 PRO A C 1
ATOM 1440 O O . PRO A 1 186 ? 11.478 6.031 -10.275 1.00 83.06 186 PRO A O 1
ATOM 1443 N N . ASP A 1 187 ? 13.103 6.416 -11.780 1.00 86.25 187 ASP A N 1
ATOM 1444 C CA . ASP A 1 187 ? 13.928 5.253 -11.411 1.00 86.25 187 ASP A CA 1
ATOM 1445 C C . ASP A 1 187 ? 14.211 5.176 -9.902 1.00 86.25 187 ASP A C 1
ATOM 1447 O O . ASP A 1 187 ? 14.195 4.094 -9.320 1.00 86.25 187 ASP A 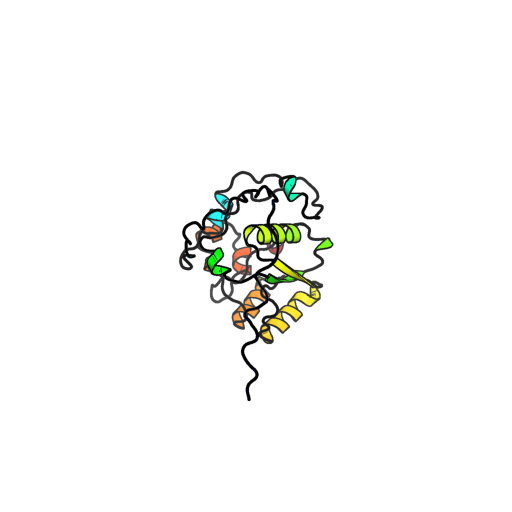O 1
ATOM 1451 N N . GLY A 1 188 ? 14.423 6.322 -9.243 1.00 82.56 188 GLY A N 1
ATOM 1452 C CA . GLY A 1 188 ? 14.648 6.379 -7.795 1.00 82.56 188 GLY A CA 1
ATOM 1453 C C . GLY A 1 188 ? 13.449 5.886 -6.975 1.00 82.56 188 GLY A C 1
ATOM 1454 O O . GLY A 1 188 ? 13.630 5.201 -5.967 1.00 82.56 188 GLY A O 1
ATOM 1455 N N . VAL A 1 189 ? 12.226 6.169 -7.435 1.00 83.44 189 VAL A N 1
ATOM 1456 C CA . VAL A 1 189 ? 10.989 5.691 -6.800 1.00 83.44 189 VAL A CA 1
ATOM 1457 C C . VAL A 1 189 ? 10.855 4.185 -6.999 1.00 83.44 189 VAL A C 1
ATOM 1459 O O . VAL A 1 189 ? 10.666 3.469 -6.016 1.00 83.44 189 VAL A O 1
ATOM 1462 N N . LEU A 1 190 ? 11.039 3.688 -8.226 1.00 86.88 190 LEU A N 1
ATOM 1463 C CA . LEU A 1 190 ? 11.021 2.248 -8.518 1.00 86.88 190 LEU A CA 1
ATOM 1464 C C . LEU A 1 190 ? 12.052 1.491 -7.675 1.00 86.88 190 LEU A C 1
ATOM 1466 O O . LEU A 1 190 ? 11.713 0.511 -7.014 1.00 86.88 190 LEU A O 1
ATOM 1470 N N . MET A 1 191 ? 13.281 2.009 -7.609 1.00 87.25 191 MET A N 1
ATOM 1471 C CA . MET A 1 191 ? 14.358 1.441 -6.801 1.00 87.25 191 MET A CA 1
ATOM 1472 C C . MET A 1 191 ? 13.980 1.360 -5.317 1.00 87.25 191 MET A C 1
ATOM 1474 O O . MET A 1 191 ? 14.298 0.370 -4.665 1.00 87.25 191 MET A O 1
ATOM 1478 N N . SER A 1 192 ? 13.282 2.365 -4.779 1.00 85.50 192 SER A N 1
ATOM 1479 C CA . SER A 1 192 ? 12.863 2.381 -3.372 1.00 85.50 192 SER A CA 1
ATOM 1480 C C . SER A 1 192 ? 11.802 1.331 -3.018 1.00 85.50 192 SER A C 1
ATOM 1482 O O . SER A 1 192 ? 11.685 0.948 -1.854 1.00 85.50 192 SER A O 1
ATOM 1484 N N . MET A 1 193 ? 11.053 0.851 -4.013 1.00 88.38 193 MET A N 1
ATOM 1485 C CA . MET A 1 193 ? 9.982 -0.135 -3.846 1.00 88.38 193 MET A CA 1
ATOM 1486 C C . MET A 1 193 ? 10.435 -1.566 -4.145 1.00 88.38 193 MET A C 1
ATOM 1488 O O . MET A 1 193 ? 9.734 -2.512 -3.789 1.00 88.38 193 MET A O 1
ATOM 1492 N N . SER A 1 194 ? 11.595 -1.725 -4.782 1.00 90.19 194 SER A N 1
ATOM 1493 C CA . SER A 1 194 ? 12.180 -3.019 -5.132 1.00 90.19 194 SER A CA 1
ATOM 1494 C C . SER A 1 194 ? 13.271 -3.456 -4.151 1.00 90.19 194 SER A C 1
ATOM 1496 O O . SER A 1 194 ? 13.956 -2.619 -3.560 1.00 90.19 194 SER A O 1
ATOM 1498 N N . ALA A 1 195 ? 13.481 -4.765 -4.004 1.00 89.56 195 ALA A N 1
ATOM 1499 C CA . ALA A 1 195 ? 14.629 -5.309 -3.277 1.00 89.56 195 ALA A CA 1
ATOM 1500 C C . ALA A 1 195 ? 15.695 -5.882 -4.233 1.00 89.56 195 ALA A C 1
ATOM 1502 O O . ALA A 1 195 ? 15.551 -5.891 -5.454 1.00 89.56 195 ALA A O 1
ATOM 1503 N N . LYS A 1 196 ? 16.819 -6.357 -3.677 1.00 87.88 196 LYS A N 1
ATOM 1504 C CA . LYS A 1 196 ? 17.957 -6.892 -4.459 1.00 87.88 196 LYS A CA 1
ATOM 1505 C C . LYS A 1 196 ? 17.632 -8.141 -5.283 1.00 87.88 196 LYS A C 1
ATOM 1507 O O . LYS A 1 196 ? 18.419 -8.504 -6.152 1.00 87.88 196 LYS A O 1
ATOM 1512 N N . ASP A 1 197 ? 16.538 -8.817 -4.964 1.00 90.62 197 ASP A N 1
ATOM 1513 C CA . ASP A 1 197 ? 16.015 -9.959 -5.713 1.00 90.62 197 ASP A CA 1
ATOM 1514 C C . ASP A 1 197 ? 15.261 -9.543 -6.988 1.00 90.62 197 ASP A C 1
ATOM 1516 O O . ASP A 1 197 ? 14.928 -10.406 -7.793 1.00 90.62 197 ASP A O 1
ATOM 1520 N N . GLY A 1 198 ? 15.057 -8.240 -7.204 1.00 90.38 198 GLY A N 1
ATOM 1521 C CA . GLY A 1 198 ? 14.391 -7.690 -8.380 1.00 90.38 198 GLY A CA 1
ATOM 1522 C C . GLY A 1 198 ? 12.868 -7.642 -8.273 1.00 90.38 198 GLY A C 1
ATOM 1523 O O . GLY A 1 198 ? 12.236 -7.201 -9.228 1.00 90.38 198 GLY A O 1
ATOM 1524 N N . HIS A 1 199 ? 12.294 -8.056 -7.139 1.00 94.25 199 HIS A N 1
ATOM 1525 C CA . HIS A 1 199 ? 10.853 -8.016 -6.902 1.00 94.25 199 HIS A CA 1
ATOM 1526 C C . HIS A 1 199 ? 10.424 -6.679 -6.284 1.00 94.25 199 HIS A C 1
ATOM 1528 O O . HIS A 1 199 ? 11.179 -6.062 -5.520 1.00 94.25 199 HIS A O 1
ATOM 1534 N N . PHE A 1 200 ? 9.204 -6.240 -6.594 1.00 92.62 200 PHE A N 1
ATOM 1535 C CA . PHE A 1 200 ? 8.552 -5.084 -5.980 1.00 92.62 200 PHE A CA 1
ATOM 1536 C C . PHE A 1 200 ? 7.796 -5.497 -4.722 1.00 92.62 200 PHE A C 1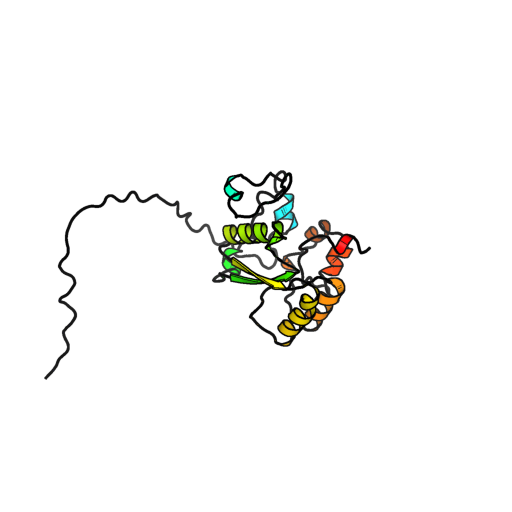
ATOM 1538 O O . PHE A 1 200 ? 7.154 -6.537 -4.685 1.00 92.62 200 PHE A O 1
ATOM 1545 N N . TYR A 1 201 ? 7.845 -4.659 -3.691 1.00 93.12 201 TYR A N 1
ATOM 1546 C CA . TYR A 1 201 ? 7.307 -4.970 -2.363 1.00 93.12 201 TYR A CA 1
ATOM 1547 C C . TYR A 1 201 ? 6.517 -3.817 -1.731 1.00 93.12 201 TYR A C 1
ATOM 1549 O O . TYR A 1 201 ? 6.007 -3.947 -0.618 1.00 93.12 201 TYR A O 1
ATOM 1557 N N . ALA A 1 202 ? 6.443 -2.666 -2.399 1.00 89.69 202 ALA A N 1
ATOM 1558 C CA . ALA A 1 202 ? 5.760 -1.483 -1.896 1.00 89.69 202 ALA A CA 1
ATOM 1559 C C . ALA A 1 202 ? 5.084 -0.706 -3.030 1.00 89.69 202 ALA A C 1
ATOM 1561 O O . ALA A 1 202 ? 5.494 -0.792 -4.185 1.00 89.69 202 ALA A O 1
ATOM 1562 N N . ALA A 1 203 ? 4.064 0.075 -2.675 1.00 85.38 203 ALA A N 1
ATOM 1563 C CA . ALA A 1 203 ? 3.428 1.041 -3.562 1.00 85.38 203 ALA A CA 1
ATOM 1564 C C . ALA A 1 203 ? 3.692 2.469 -3.057 1.00 85.38 203 ALA A C 1
ATOM 1566 O O . ALA A 1 203 ? 3.748 2.684 -1.841 1.00 85.38 203 ALA A O 1
ATOM 1567 N N . PRO A 1 204 ? 3.848 3.460 -3.951 1.00 79.88 204 PRO A N 1
ATOM 1568 C CA . PRO A 1 204 ? 4.173 4.813 -3.533 1.00 79.88 204 PRO A CA 1
ATOM 1569 C C . PRO A 1 204 ? 2.922 5.488 -2.956 1.00 79.88 204 PRO A C 1
ATOM 1571 O O . PRO A 1 204 ? 1.906 5.608 -3.637 1.00 79.88 204 PRO A O 1
ATOM 1574 N N . LEU A 1 205 ? 2.995 5.936 -1.699 1.00 72.06 205 LEU A N 1
ATOM 1575 C CA . LEU A 1 205 ? 1.897 6.645 -1.027 1.00 72.06 205 LEU A CA 1
ATOM 1576 C C . LEU A 1 205 ? 1.917 8.146 -1.347 1.00 72.06 205 LEU A C 1
ATOM 1578 O O . LEU A 1 205 ? 0.913 8.724 -1.752 1.00 72.06 205 LEU A O 1
ATOM 1582 N N . THR A 1 206 ? 3.075 8.782 -1.170 1.00 63.66 206 THR A N 1
ATOM 1583 C CA . THR A 1 206 ? 3.328 10.181 -1.528 1.00 63.66 206 THR A CA 1
ATOM 1584 C C . THR A 1 206 ? 4.779 10.331 -1.993 1.00 63.66 206 THR A C 1
ATOM 1586 O O . THR A 1 206 ? 5.668 9.616 -1.535 1.00 63.66 206 THR A O 1
ATOM 1589 N N . LEU A 1 207 ? 5.041 11.257 -2.918 1.00 50.94 207 LEU A N 1
ATOM 1590 C CA . LEU A 1 207 ? 6.355 11.434 -3.559 1.00 50.94 207 LEU A CA 1
ATOM 1591 C C . LEU A 1 207 ? 7.347 12.259 -2.713 1.00 50.94 207 LEU A C 1
ATOM 1593 O O . LEU A 1 207 ? 8.162 13.000 -3.250 1.00 50.94 207 LEU A O 1
ATOM 1597 N N . TRP A 1 208 ? 7.317 12.153 -1.379 1.00 39.91 208 TRP A N 1
ATOM 1598 C CA . TRP A 1 208 ? 8.286 12.878 -0.534 1.00 39.91 208 TRP A CA 1
ATOM 1599 C C . TRP A 1 208 ? 9.724 12.387 -0.758 1.00 39.91 208 TRP A C 1
ATOM 1601 O O . TRP A 1 208 ? 10.673 13.153 -0.597 1.00 39.91 208 TRP A O 1
ATOM 1611 N N . GLY A 1 209 ? 9.881 11.135 -1.204 1.00 36.00 209 GLY A N 1
ATOM 1612 C CA . GLY A 1 209 ? 11.169 10.523 -1.536 1.00 36.00 209 GLY A CA 1
ATOM 1613 C C . GLY A 1 209 ? 11.872 11.097 -2.772 1.00 36.00 209 GLY A C 1
ATOM 1614 O O . GLY A 1 209 ? 13.044 10.793 -2.975 1.00 36.00 209 GLY A O 1
ATOM 1615 N N . GLU A 1 210 ? 11.215 11.943 -3.575 1.00 33.66 210 GLU A N 1
ATOM 1616 C CA . GLU A 1 210 ? 11.842 12.574 -4.748 1.00 33.66 210 GLU A CA 1
ATOM 1617 C C . GLU A 1 210 ? 12.797 13.722 -4.383 1.00 33.66 210 GLU A C 1
ATOM 1619 O O . GLU A 1 210 ? 13.589 14.141 -5.218 1.00 33.66 210 GLU A O 1
ATOM 1624 N N . TYR A 1 211 ? 12.776 14.210 -3.137 1.00 28.75 211 TYR A N 1
ATOM 1625 C CA . TYR A 1 211 ? 13.631 15.321 -2.695 1.00 28.75 211 TYR A CA 1
ATOM 1626 C C . TYR A 1 211 ? 14.948 14.890 -2.036 1.00 28.75 211 TYR A C 1
ATOM 1628 O O . TYR A 1 211 ? 15.696 15.741 -1.552 1.00 28.75 211 TYR A O 1
ATOM 1636 N N . LEU A 1 212 ? 15.240 13.586 -1.986 1.00 29.41 212 LEU A N 1
ATOM 1637 C CA . LEU A 1 212 ? 16.485 13.061 -1.411 1.00 29.41 212 LEU A CA 1
ATOM 1638 C C . LEU A 1 212 ? 17.557 12.720 -2.460 1.00 29.41 212 LEU A C 1
ATOM 1640 O O . LEU A 1 212 ? 18.584 12.145 -2.094 1.00 29.41 212 LEU A O 1
ATOM 1644 N N . PHE A 1 213 ? 17.355 13.125 -3.721 1.00 30.69 213 PHE A N 1
ATOM 1645 C CA . PHE A 1 213 ? 18.334 13.017 -4.806 1.00 30.69 213 PHE A CA 1
ATOM 1646 C C . PHE A 1 213 ? 18.388 14.282 -5.663 1.00 30.69 213 PHE A C 1
ATOM 1648 O O . PHE A 1 213 ? 17.312 14.772 -6.067 1.00 30.69 213 PHE A O 1
#

pLDDT: mean 70.74, std 21.93, range [28.75, 97.06]

Sequence (213 aa):
MKKKILIIVLLCVVVTWSFASLTLTVASEEPGEIIEIDWNSPSSVFERITGQGPVEVIPPELEGYGVKLAGKKGMLTGYVLPEGWREAIGGVKKLVATNSGSLVHDPATVLNAKIFEKMTGVHIEFIEMKDELIWPKTLSAAMAKSTDVDLFYVDRAMIDTSILASGKWIHPIDELFPPEVHKLYPDGVLMSMSAKDGHFYAAPLTLWGEYLF

Secondary structure (DSSP, 8-state):
------SSSSSS--------------------------TTSPPPHHHHHHTS-S-B---GGGTTSS----SS--B-TT-PPPTTHHHHHTT--EEEEEEES-GGG-HHHHHHHHHHHHHHS-EEEEEEE-HHHHHHHHHHHHHHT-SS-SB---SSHHHHHHHHHHTT-S---GGG--HHHHTTS-HHHHHHHB-TTS-B----S-GGGGGG-